Protein AF-A0A7S2YPZ7-F1 (afdb_monomer_lite)

Sequence (198 aa):
TPSTWKPHDTPFMESWIFAVDRHEFTNLKDMDGGLYDTKADSIGLSLKYQMCHGRIVMVPCSRVGRVRSLASDHQWIDPDVPTEIAKELDVQELDSRRTFNGQPVKDELTTLAVRNFLRTAAVWMTQSERDQVYAKMFGTAPGDFPLGWKYYKLDWEDDDMDFNREELAQEQQRCHDFSWFDKHILMTYLGQHHPWFT

pLDDT: mean 78.07, std 19.3, range [34.78, 96.81]

Secondary structure (DSSP, 8-state):
---TTS-EE-S---SSS----HHHHHHTTSS-TT--SSSSHHHHHHHHHHHTT---EE-TTS----PPP-S----SS-TTS-HHHHHHTT-----TT-EETTEE----HHHHHHHHHHHHHHHHS-HHHHHHHHHHHHT--TT---HHHHHHHHHHHSS-HHHHHHHHHHHHHTPPPHHHHIIIIIHHHHSS--TT--

Radius of gyration: 19.23 Å; chains: 1; bounding box: 49×46×43 Å

Foldseek 3Di:
DPPPQAKDFALWDDPVDDDDDPVVCVLLPHFLPPQDPPACSRVLVSLSQLQLVHTDIDHNVDDDDDDDDPDPPPPQDDPPPPPVNCVVVVPDRPDCPPDDVRHRDPDDPVRSNVLNVLLSCVLQADLQLSQLVQCVVVVHHRVDHDPVCVVSVVVCPPPDPSSVVNNVSCVVSVTHGVVCCQVPPCCVRVVDGDPSVD

Structure (mmCIF, N/CA/C/O backbone):
data_AF-A0A7S2YPZ7-F1
#
_entry.id   AF-A0A7S2YPZ7-F1
#
loop_
_atom_site.group_PDB
_atom_site.id
_atom_site.type_symbol
_atom_site.label_atom_id
_atom_site.label_alt_id
_atom_site.label_comp_id
_atom_site.label_asym_id
_atom_site.label_entity_id
_atom_site.label_seq_id
_atom_site.pdbx_PDB_ins_code
_atom_site.Cartn_x
_atom_site.Cartn_y
_atom_site.Cartn_z
_atom_site.occupancy
_atom_site.B_iso_or_equiv
_atom_site.auth_seq_id
_atom_site.auth_comp_id
_atom_site.auth_asym_id
_atom_site.auth_atom_id
_atom_site.pdbx_PDB_model_num
ATOM 1 N N . THR A 1 1 ? 5.969 -27.635 -20.104 1.00 44.47 1 THR A N 1
ATOM 2 C CA . THR A 1 1 ? 6.059 -26.733 -18.936 1.00 44.47 1 THR A CA 1
ATOM 3 C C . THR A 1 1 ? 6.059 -25.301 -19.437 1.00 44.47 1 THR A C 1
ATOM 5 O O . THR A 1 1 ? 6.726 -25.049 -20.438 1.00 44.47 1 THR A O 1
ATOM 8 N N . PRO A 1 2 ? 5.285 -24.368 -18.850 1.00 50.06 2 PRO A N 1
ATOM 9 C CA . PRO A 1 2 ? 5.374 -22.964 -19.237 1.00 50.06 2 PRO A CA 1
ATOM 10 C C . PRO A 1 2 ? 6.803 -22.484 -18.966 1.00 50.06 2 PRO A C 1
ATOM 12 O O . PRO A 1 2 ? 7.384 -22.812 -17.934 1.00 50.06 2 PRO A O 1
ATOM 15 N N . SER A 1 3 ? 7.400 -21.777 -19.921 1.00 60.28 3 SER A N 1
ATOM 16 C CA . SER A 1 3 ? 8.751 -21.232 -19.774 1.00 60.28 3 SER A CA 1
ATOM 17 C C . SER A 1 3 ? 8.796 -20.271 -18.582 1.00 60.28 3 SER A C 1
ATOM 19 O O . SER A 1 3 ? 8.098 -19.260 -18.590 1.00 60.28 3 SER A O 1
ATOM 21 N N . THR A 1 4 ? 9.660 -20.549 -17.603 1.00 73.50 4 THR A N 1
ATOM 22 C CA . THR A 1 4 ? 9.917 -19.709 -16.413 1.00 73.50 4 THR A CA 1
ATOM 23 C C . THR A 1 4 ? 10.523 -18.341 -16.746 1.00 73.50 4 THR A C 1
ATOM 25 O O . THR A 1 4 ? 10.822 -17.563 -15.848 1.00 73.50 4 THR A O 1
ATOM 28 N N . TRP A 1 5 ? 10.754 -18.058 -18.030 1.00 86.38 5 TRP A N 1
ATOM 29 C CA . TRP A 1 5 ? 11.399 -16.845 -18.529 1.00 86.38 5 TRP A CA 1
ATOM 30 C C . TRP A 1 5 ? 10.424 -15.858 -19.162 1.00 86.38 5 TRP A C 1
ATOM 32 O O . TRP A 1 5 ? 10.817 -14.753 -19.529 1.00 86.38 5 TRP A O 1
ATOM 42 N N . LYS A 1 6 ? 9.156 -16.247 -19.320 1.00 92.44 6 LYS A N 1
ATOM 43 C CA . LYS A 1 6 ? 8.130 -15.338 -19.823 1.00 92.44 6 LYS A CA 1
ATOM 44 C C . LYS A 1 6 ? 7.627 -14.436 -18.691 1.00 92.44 6 LYS A C 1
ATOM 46 O O . LYS A 1 6 ? 7.536 -14.902 -17.550 1.00 92.44 6 LYS A O 1
ATOM 51 N N . PRO A 1 7 ? 7.291 -13.170 -18.997 1.00 94.94 7 PRO A N 1
ATOM 52 C CA . PRO A 1 7 ? 6.571 -12.327 -18.059 1.00 94.94 7 PRO A CA 1
ATOM 53 C C . PRO A 1 7 ? 5.296 -13.024 -17.577 1.00 94.94 7 PRO A C 1
ATOM 55 O O . PRO A 1 7 ? 4.619 -13.678 -18.375 1.00 94.94 7 PRO A O 1
ATOM 58 N N . HIS A 1 8 ? 4.998 -12.906 -16.289 1.00 92.38 8 HIS A N 1
ATOM 59 C CA . HIS A 1 8 ? 3.801 -13.481 -15.681 1.00 92.38 8 HIS A CA 1
ATOM 60 C C . HIS A 1 8 ? 3.232 -12.544 -14.621 1.00 92.38 8 HIS A C 1
ATOM 62 O O . HIS A 1 8 ? 3.975 -11.797 -13.979 1.00 92.38 8 HIS A O 1
ATOM 68 N N . ASP A 1 9 ? 1.914 -12.582 -14.466 1.00 93.88 9 ASP A N 1
ATOM 69 C CA . ASP A 1 9 ? 1.209 -11.749 -13.503 1.00 93.88 9 ASP A CA 1
ATOM 70 C C . ASP A 1 9 ? 1.536 -12.186 -12.065 1.00 93.88 9 ASP A C 1
ATOM 72 O O . ASP A 1 9 ? 1.741 -13.368 -11.776 1.00 93.88 9 ASP A O 1
ATOM 76 N N . THR A 1 10 ? 1.612 -11.213 -11.164 1.00 93.69 10 THR A N 1
ATOM 77 C CA . THR A 1 10 ? 1.838 -11.400 -9.725 1.00 93.69 10 THR A CA 1
ATOM 78 C C . THR A 1 10 ? 0.901 -10.470 -8.958 1.00 93.69 10 THR A C 1
ATOM 80 O O . THR A 1 10 ? 0.641 -9.364 -9.425 1.00 93.69 10 THR A O 1
ATOM 83 N N . PRO A 1 11 ? 0.377 -10.860 -7.785 1.00 94.06 11 PRO A N 1
ATOM 84 C CA . PRO A 1 11 ? -0.495 -9.989 -6.999 1.00 94.06 11 PRO A CA 1
ATOM 85 C C . PRO A 1 11 ? 0.251 -8.800 -6.381 1.00 94.06 11 PRO A C 1
ATOM 87 O O . PRO A 1 11 ? -0.361 -7.763 -6.149 1.00 94.06 11 PRO A O 1
ATOM 90 N N . PHE A 1 12 ? 1.559 -8.938 -6.139 1.00 92.56 12 PHE A N 1
ATOM 91 C CA . PHE A 1 12 ? 2.361 -7.958 -5.405 1.00 92.56 12 PHE A CA 1
ATOM 92 C C . PHE A 1 12 ? 3.610 -7.529 -6.179 1.00 92.56 12 PHE A C 1
ATOM 94 O O . PHE A 1 12 ? 4.202 -8.331 -6.910 1.00 92.56 12 PHE A O 1
ATOM 101 N N . MET A 1 13 ? 4.018 -6.275 -5.970 1.00 92.38 13 MET A N 1
ATOM 102 C CA . MET A 1 13 ? 5.278 -5.696 -6.444 1.00 92.38 13 MET A CA 1
ATOM 103 C C . MET A 1 13 ? 6.220 -5.322 -5.295 1.00 92.38 13 MET A C 1
ATOM 105 O O . MET A 1 13 ? 5.811 -5.237 -4.140 1.00 92.38 13 MET A O 1
ATOM 109 N N . GLU A 1 14 ? 7.477 -5.060 -5.647 1.00 89.50 14 GLU A N 1
ATOM 110 C CA . GLU A 1 14 ? 8.448 -4.365 -4.800 1.00 89.50 14 GLU A CA 1
ATOM 111 C C . GLU A 1 14 ? 8.435 -2.871 -5.191 1.00 89.50 14 GLU A C 1
ATOM 113 O O . GLU A 1 14 ? 8.659 -2.539 -6.356 1.00 89.50 14 GLU A O 1
ATOM 118 N N . SER A 1 15 ? 8.165 -1.980 -4.237 1.00 87.31 15 SER A N 1
ATOM 119 C CA . SER A 1 15 ? 8.175 -0.518 -4.396 1.00 87.31 15 SER A CA 1
ATOM 120 C C . SER A 1 15 ? 9.548 0.110 -4.678 1.00 87.31 15 SER A C 1
ATOM 122 O O . SER A 1 15 ? 9.616 1.223 -5.186 1.00 87.31 15 SER A O 1
ATOM 124 N N . TRP A 1 16 ? 10.658 -0.561 -4.382 1.00 87.25 16 TRP A N 1
ATOM 125 C CA . TRP A 1 16 ? 12.014 -0.048 -4.591 1.00 87.25 16 TRP A CA 1
ATOM 126 C C . TRP A 1 16 ? 12.519 -0.261 -6.019 1.00 87.25 16 TRP A C 1
ATOM 128 O O . TRP A 1 16 ? 13.378 0.484 -6.488 1.00 87.25 16 TRP A O 1
ATOM 138 N N . ILE A 1 17 ? 12.052 -1.314 -6.697 1.00 91.75 17 ILE A N 1
ATOM 139 C CA . ILE A 1 17 ? 12.532 -1.703 -8.029 1.00 91.75 17 ILE A CA 1
ATOM 140 C C . ILE A 1 17 ? 11.335 -2.112 -8.882 1.00 91.75 17 ILE A C 1
ATOM 142 O O . ILE A 1 17 ? 10.945 -3.279 -8.930 1.00 91.75 17 ILE A O 1
ATOM 146 N N . PHE A 1 18 ? 10.789 -1.140 -9.603 1.00 95.06 18 PHE A N 1
ATOM 147 C CA . PHE A 1 18 ? 9.701 -1.339 -10.550 1.00 95.06 18 PHE A CA 1
ATOM 148 C C . PHE A 1 18 ? 9.840 -0.380 -11.736 1.00 95.06 18 PHE A C 1
ATOM 150 O O . PHE A 1 18 ? 10.640 0.555 -11.717 1.00 95.06 18 PHE A O 1
ATOM 157 N N . ALA A 1 19 ? 9.070 -0.635 -12.789 1.00 95.88 19 ALA A N 1
ATOM 158 C CA . ALA A 1 19 ? 8.955 0.251 -13.937 1.00 95.88 19 ALA A CA 1
ATOM 159 C C . ALA A 1 19 ? 7.475 0.476 -14.229 1.00 95.88 19 ALA A C 1
ATOM 161 O O . ALA A 1 19 ? 6.702 -0.479 -14.299 1.00 95.88 19 ALA A O 1
ATOM 162 N N . VAL A 1 20 ? 7.098 1.736 -14.410 1.00 95.50 20 VAL A N 1
ATOM 163 C CA . VAL A 1 20 ? 5.736 2.139 -14.743 1.00 95.50 20 VAL A CA 1
ATOM 164 C C . VAL A 1 20 ? 5.774 3.358 -15.653 1.00 95.50 20 VAL A C 1
ATOM 166 O O . VAL A 1 20 ? 6.741 4.124 -15.640 1.00 95.50 20 VAL A O 1
ATOM 169 N N . ASP A 1 21 ? 4.730 3.527 -16.456 1.00 96.31 21 ASP A N 1
ATOM 170 C CA . ASP A 1 21 ? 4.541 4.763 -17.198 1.00 96.31 21 ASP A CA 1
ATOM 171 C C . ASP A 1 21 ? 4.331 5.945 -16.233 1.00 96.31 21 ASP A C 1
ATOM 173 O O . ASP A 1 21 ? 3.623 5.840 -15.230 1.00 96.31 21 ASP A O 1
ATOM 177 N N . ARG A 1 22 ? 4.962 7.085 -16.534 1.00 96.12 22 ARG A N 1
ATOM 178 C CA . ARG A 1 22 ? 4.910 8.274 -15.674 1.00 96.12 22 ARG A CA 1
ATOM 179 C C . ARG A 1 22 ? 3.487 8.817 -15.538 1.00 96.12 22 ARG A C 1
ATOM 181 O O . ARG A 1 22 ? 3.115 9.255 -14.454 1.00 96.12 22 ARG A O 1
ATOM 188 N N . HIS A 1 23 ? 2.719 8.838 -16.625 1.00 94.38 23 HIS A N 1
ATOM 189 C CA . HIS A 1 23 ? 1.356 9.353 -16.598 1.00 94.38 23 HIS A CA 1
ATOM 190 C C . HIS A 1 23 ? 0.450 8.425 -15.800 1.00 94.38 23 HIS A C 1
ATOM 192 O O . HIS A 1 23 ? -0.311 8.919 -14.977 1.00 94.38 23 HIS A O 1
ATOM 198 N N . GLU A 1 24 ? 0.588 7.109 -15.963 1.00 92.62 24 GLU A N 1
ATOM 199 C CA . GLU A 1 24 ? -0.133 6.127 -15.141 1.00 92.62 24 GLU A CA 1
ATOM 200 C C . GLU A 1 24 ? 0.180 6.295 -13.647 1.00 92.62 24 GLU A C 1
ATOM 202 O O . GLU A 1 24 ? -0.734 6.378 -12.824 1.00 92.62 24 GLU A O 1
ATOM 207 N N . PHE A 1 25 ? 1.461 6.454 -13.295 1.00 94.69 25 PHE A N 1
ATOM 208 C CA . PHE A 1 25 ? 1.882 6.672 -11.909 1.00 94.69 25 PHE A CA 1
ATOM 209 C C . PHE A 1 25 ? 1.249 7.927 -11.296 1.00 94.69 25 PHE A C 1
ATOM 211 O O . PHE A 1 25 ? 0.666 7.872 -10.213 1.00 94.69 25 PHE A O 1
ATOM 218 N N . THR A 1 26 ? 1.284 9.048 -12.018 1.00 92.81 26 THR A N 1
ATOM 219 C CA . THR A 1 26 ? 0.709 10.311 -11.541 1.00 92.81 26 THR A CA 1
ATOM 220 C C . THR A 1 26 ? -0.824 10.321 -11.575 1.00 92.81 26 THR A C 1
ATOM 222 O O . THR A 1 26 ? -1.453 10.934 -10.708 1.00 92.81 26 THR A O 1
ATOM 225 N N . ASN A 1 27 ? -1.458 9.605 -12.509 1.00 91.00 27 ASN A N 1
ATOM 226 C CA . ASN A 1 27 ? -2.916 9.441 -12.562 1.00 91.00 27 ASN A CA 1
ATOM 227 C C . ASN A 1 27 ? -3.449 8.702 -11.332 1.00 91.00 27 ASN A C 1
ATOM 229 O O . ASN A 1 27 ? -4.506 9.067 -10.813 1.00 91.00 27 ASN A O 1
ATOM 233 N N . LEU A 1 28 ? -2.680 7.731 -10.832 1.00 92.12 28 LEU A N 1
ATOM 234 C CA . LEU A 1 28 ? -2.932 7.025 -9.577 1.00 92.12 28 LEU A CA 1
ATOM 235 C C . LEU A 1 28 ? -2.356 7.752 -8.349 1.00 92.12 28 LEU A C 1
ATOM 237 O O . LEU A 1 28 ? -2.259 7.170 -7.273 1.00 92.12 28 LEU A O 1
ATOM 241 N N . LYS A 1 29 ? -2.018 9.038 -8.488 1.00 93.38 29 LYS A N 1
ATOM 242 C CA . LYS A 1 29 ? -1.567 9.928 -7.408 1.00 93.38 29 LYS A CA 1
ATOM 243 C C . LYS A 1 29 ? -0.244 9.534 -6.743 1.00 93.38 29 LYS A C 1
ATOM 245 O O . LYS A 1 29 ? -0.051 9.837 -5.575 1.00 93.38 29 LYS A O 1
ATOM 250 N N . ASP A 1 30 ? 0.695 8.980 -7.506 1.00 92.69 30 ASP A N 1
ATOM 251 C CA . ASP A 1 30 ? 2.055 8.672 -7.049 1.00 92.69 30 ASP A CA 1
ATOM 252 C C . ASP A 1 30 ? 2.070 7.753 -5.797 1.00 92.69 30 ASP A C 1
ATOM 254 O O . ASP A 1 30 ? 1.222 6.867 -5.652 1.00 92.69 30 ASP A O 1
ATOM 258 N N . MET A 1 31 ? 3.054 7.924 -4.907 1.00 91.56 31 MET A N 1
ATOM 259 C CA . MET A 1 31 ? 3.097 7.269 -3.592 1.00 91.56 31 MET A CA 1
ATOM 260 C C . MET A 1 31 ? 2.151 7.972 -2.609 1.00 91.56 31 MET A C 1
ATOM 262 O O . MET A 1 31 ? 2.020 9.194 -2.667 1.00 91.56 31 MET A O 1
ATOM 266 N N . ASP A 1 32 ? 1.586 7.221 -1.660 1.00 91.88 32 ASP A N 1
ATOM 267 C CA . ASP A 1 32 ? 0.832 7.796 -0.537 1.00 91.88 32 ASP A CA 1
ATOM 268 C C . ASP A 1 32 ? 1.778 8.622 0.349 1.00 91.88 32 ASP A C 1
ATOM 270 O O . ASP A 1 32 ? 2.660 8.079 1.024 1.00 91.88 32 ASP A O 1
ATOM 274 N N . GLY A 1 33 ? 1.602 9.944 0.314 1.00 87.88 33 GLY A N 1
ATOM 275 C CA . GLY A 1 33 ? 2.417 10.905 1.059 1.00 87.88 33 GLY A CA 1
ATOM 276 C C . GLY A 1 33 ? 2.262 10.792 2.575 1.00 87.88 33 GLY A C 1
ATOM 277 O O . GLY A 1 33 ? 3.159 11.196 3.314 1.00 87.88 33 GLY A O 1
ATOM 278 N N . GLY A 1 34 ? 1.183 10.159 3.038 1.00 85.38 34 GLY A N 1
ATOM 279 C CA . GLY A 1 34 ? 0.938 9.945 4.452 1.00 85.38 34 GLY A CA 1
ATOM 280 C C . GLY A 1 34 ? 1.633 8.713 5.021 1.00 85.38 34 GLY A C 1
ATOM 281 O O . GLY A 1 34 ? 1.473 8.459 6.211 1.00 85.38 34 GLY A O 1
ATOM 282 N N . LEU A 1 35 ? 2.386 7.927 4.241 1.00 83.31 35 LEU A N 1
ATOM 283 C CA . LEU A 1 35 ? 3.199 6.826 4.772 1.00 83.31 35 LEU A CA 1
ATOM 284 C C . LEU A 1 35 ? 4.493 7.352 5.411 1.00 83.31 35 LEU A C 1
ATOM 286 O O . LEU A 1 35 ? 5.260 8.098 4.805 1.00 83.31 35 LEU A O 1
ATOM 290 N N . TYR A 1 36 ? 4.782 6.908 6.636 1.00 74.75 36 TYR A N 1
ATOM 291 C CA . TYR A 1 36 ? 6.040 7.227 7.310 1.00 74.75 36 TYR A CA 1
ATOM 292 C C . TYR A 1 36 ? 7.100 6.166 7.010 1.00 74.75 36 TYR A C 1
ATOM 294 O O . TYR A 1 36 ? 6.982 5.048 7.499 1.00 74.75 36 TYR A O 1
ATOM 302 N N . ASP A 1 37 ? 8.161 6.516 6.277 1.00 68.19 37 ASP A N 1
ATOM 303 C CA . ASP A 1 37 ? 9.165 5.548 5.786 1.00 68.19 37 ASP A CA 1
ATOM 304 C C . ASP A 1 37 ? 8.575 4.539 4.762 1.00 68.19 37 ASP A C 1
ATOM 306 O O . ASP A 1 37 ? 7.373 4.452 4.525 1.00 68.19 37 ASP A O 1
ATOM 310 N N . THR A 1 38 ? 9.447 3.774 4.114 1.00 64.44 38 THR A N 1
ATOM 311 C CA . THR A 1 38 ? 9.208 2.799 3.031 1.00 64.44 38 THR A CA 1
ATOM 312 C C . THR A 1 38 ? 8.618 1.468 3.520 1.00 64.44 38 THR A C 1
ATOM 314 O O . THR A 1 38 ? 8.967 0.386 3.047 1.00 64.44 38 THR A O 1
ATOM 317 N N . LYS A 1 39 ? 7.757 1.506 4.540 1.00 70.81 39 LYS A N 1
ATOM 318 C CA . LYS A 1 39 ? 7.144 0.300 5.118 1.00 70.81 39 LYS A CA 1
ATOM 319 C C . LYS A 1 39 ? 5.660 0.311 4.804 1.00 70.81 39 LYS A C 1
ATOM 321 O O . LYS A 1 39 ? 4.963 1.194 5.274 1.00 70.81 39 LYS A O 1
ATOM 326 N N . ALA A 1 40 ? 5.202 -0.681 4.042 1.00 83.88 40 ALA A N 1
ATOM 327 C CA . ALA A 1 40 ? 3.852 -0.826 3.468 1.00 83.88 40 ALA A CA 1
ATOM 328 C C . ALA A 1 40 ? 3.592 -0.096 2.137 1.00 83.88 40 ALA A C 1
ATOM 330 O O . ALA A 1 40 ? 2.563 -0.333 1.513 1.00 83.88 40 ALA A O 1
ATOM 331 N N . ASP A 1 41 ? 4.553 0.664 1.625 1.00 89.31 41 ASP A N 1
ATOM 332 C CA . ASP A 1 41 ? 4.524 1.254 0.283 1.00 89.31 41 ASP A CA 1
ATOM 333 C C . ASP A 1 41 ? 4.351 0.209 -0.838 1.00 89.31 41 ASP A C 1
ATOM 335 O O . ASP A 1 41 ? 3.538 0.388 -1.742 1.00 89.31 41 ASP A O 1
ATOM 339 N N . SER A 1 42 ? 5.042 -0.931 -0.740 1.00 92.31 42 SER A N 1
ATOM 340 C CA . SER A 1 42 ? 4.879 -2.068 -1.654 1.00 92.31 42 SER A CA 1
ATOM 341 C C . SER A 1 42 ? 3.448 -2.615 -1.639 1.00 92.31 42 SER A C 1
ATOM 343 O O . SER A 1 42 ? 2.914 -2.978 -2.687 1.00 92.31 42 SER A O 1
ATOM 345 N N . ILE A 1 43 ? 2.803 -2.658 -0.467 1.00 92.44 43 ILE A N 1
ATOM 346 C CA . ILE A 1 43 ? 1.420 -3.135 -0.323 1.00 92.44 43 ILE A CA 1
ATOM 347 C C . ILE A 1 43 ? 0.460 -2.097 -0.907 1.00 92.44 43 ILE A C 1
ATOM 349 O O . ILE A 1 43 ? -0.361 -2.455 -1.747 1.00 92.44 43 ILE A O 1
ATOM 353 N N . GLY A 1 44 ? 0.606 -0.825 -0.527 1.00 93.62 44 GLY A N 1
ATOM 354 C CA . GLY A 1 44 ? -0.223 0.271 -1.027 1.00 93.62 44 GLY A CA 1
ATOM 355 C C . GLY A 1 44 ? -0.171 0.390 -2.549 1.00 93.62 44 GLY A C 1
ATOM 356 O O . GLY A 1 44 ? -1.215 0.408 -3.194 1.00 93.62 44 GLY A O 1
ATOM 357 N N . LEU A 1 45 ? 1.026 0.359 -3.146 1.00 94.44 45 LEU A N 1
ATOM 358 C CA . LEU A 1 45 ? 1.178 0.329 -4.604 1.00 94.44 45 LEU A CA 1
ATOM 359 C C . LEU A 1 45 ? 0.547 -0.921 -5.222 1.00 94.44 45 LEU A C 1
ATOM 361 O O . LEU A 1 45 ? -0.108 -0.828 -6.258 1.00 94.44 45 LEU A O 1
ATOM 365 N N . SER A 1 46 ? 0.723 -2.091 -4.605 1.00 95.62 46 SER A N 1
ATOM 366 C CA . SER A 1 46 ? 0.150 -3.324 -5.147 1.00 95.62 46 SER A CA 1
ATOM 367 C C . SER A 1 46 ? -1.377 -3.264 -5.201 1.00 95.62 46 SER A C 1
ATOM 369 O O . SER A 1 46 ? -1.959 -3.584 -6.236 1.00 95.62 46 SER A O 1
ATOM 371 N N . LEU A 1 47 ? -2.018 -2.799 -4.124 1.00 95.69 47 LEU A N 1
ATOM 372 C CA . LEU A 1 47 ? -3.468 -2.600 -4.069 1.00 95.69 47 LEU A CA 1
ATOM 373 C C . LEU A 1 47 ? -3.912 -1.557 -5.090 1.00 95.69 47 LEU A C 1
ATOM 375 O O . LEU A 1 47 ? -4.771 -1.852 -5.916 1.00 95.69 47 LEU A O 1
ATOM 379 N N . LYS A 1 48 ? -3.240 -0.403 -5.121 1.00 95.25 48 LYS A N 1
ATOM 380 C CA . LYS A 1 48 ? -3.490 0.685 -6.070 1.00 95.25 48 LYS A CA 1
ATOM 381 C C . LYS A 1 48 ? -3.529 0.198 -7.515 1.00 95.25 48 LYS A C 1
ATOM 383 O O . LYS A 1 48 ? -4.530 0.385 -8.197 1.00 95.25 48 LYS A O 1
ATOM 388 N N . TYR A 1 49 ? -2.490 -0.488 -7.988 1.00 96.00 49 TYR A N 1
ATOM 389 C CA . TYR A 1 49 ? -2.471 -0.960 -9.375 1.00 96.00 49 TYR A CA 1
ATOM 390 C C . TYR A 1 49 ? -3.476 -2.076 -9.641 1.00 96.00 49 TYR A C 1
ATOM 392 O O . TYR A 1 49 ? -4.084 -2.089 -10.703 1.00 96.00 49 TYR A O 1
ATOM 400 N N . GLN A 1 50 ? -3.666 -3.012 -8.717 1.00 96.38 50 GLN A N 1
ATOM 401 C CA . GLN A 1 50 ? -4.540 -4.160 -8.964 1.00 96.38 50 GLN A CA 1
ATOM 402 C C . GLN A 1 50 ? -6.023 -3.785 -8.898 1.00 96.38 50 GLN A C 1
ATOM 404 O O . GLN A 1 50 ? -6.822 -4.267 -9.697 1.00 96.38 50 GLN A O 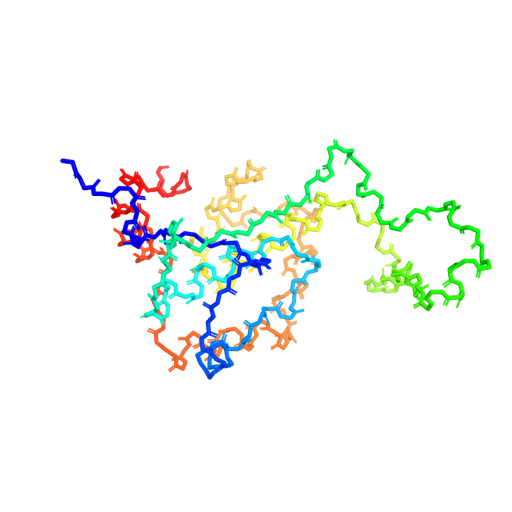1
ATOM 409 N N . MET A 1 51 ? -6.397 -2.910 -7.966 1.00 96.81 51 MET A N 1
ATOM 410 C CA . MET A 1 51 ? -7.779 -2.481 -7.758 1.00 96.81 51 MET A CA 1
ATOM 411 C C . MET A 1 51 ? -8.200 -1.404 -8.760 1.00 96.81 51 MET A C 1
ATOM 413 O O . MET A 1 51 ? -9.375 -1.323 -9.102 1.00 96.81 51 MET A O 1
ATOM 417 N N . CYS A 1 52 ? -7.261 -0.617 -9.285 1.00 96.75 52 CYS A N 1
ATOM 418 C CA . CYS A 1 52 ? -7.531 0.450 -10.248 1.00 96.75 52 CYS A CA 1
ATOM 419 C C . CYS A 1 52 ? -7.213 0.050 -11.701 1.00 96.75 52 CYS A C 1
ATOM 421 O O . CYS A 1 52 ? -6.652 0.842 -12.455 1.00 96.75 52 CYS A O 1
ATOM 423 N N . HIS A 1 53 ? -7.584 -1.172 -12.106 1.00 93.75 53 HIS A N 1
ATOM 424 C CA . HIS A 1 53 ? -7.521 -1.683 -13.496 1.00 93.75 53 HIS A CA 1
ATOM 425 C C . HIS A 1 53 ? -6.121 -1.901 -14.091 1.00 93.75 53 HIS A C 1
ATOM 427 O O . HIS A 1 53 ? -5.988 -2.224 -15.275 1.00 93.75 53 HIS A O 1
ATOM 433 N N . GLY A 1 54 ? -5.070 -1.751 -13.291 1.00 93.12 54 GLY A N 1
ATOM 434 C CA . GLY A 1 54 ? -3.701 -2.053 -13.681 1.00 93.12 54 GLY A CA 1
ATOM 435 C C . GLY A 1 54 ? -3.378 -3.547 -13.622 1.00 93.12 54 GLY A C 1
ATOM 436 O O . GLY A 1 54 ? -4.216 -4.411 -13.367 1.00 93.12 54 GLY A O 1
ATOM 437 N N . ARG A 1 55 ? -2.109 -3.861 -13.888 1.00 94.06 55 ARG A N 1
ATOM 438 C CA . ARG A 1 55 ? -1.547 -5.204 -13.720 1.00 94.06 55 ARG A CA 1
ATOM 439 C C . ARG A 1 55 ? -0.131 -5.110 -13.195 1.00 94.06 55 ARG A C 1
ATOM 441 O O . ARG A 1 55 ? 0.599 -4.180 -13.531 1.00 94.06 55 ARG A O 1
ATOM 448 N N . ILE A 1 56 ? 0.273 -6.120 -12.442 1.00 96.38 56 ILE A N 1
ATOM 449 C CA . ILE A 1 56 ? 1.639 -6.242 -11.952 1.00 96.38 56 ILE A CA 1
ATOM 450 C C . ILE A 1 56 ? 2.244 -7.492 -12.564 1.00 96.38 56 ILE A C 1
ATOM 452 O O . ILE A 1 56 ? 1.699 -8.587 -12.440 1.00 96.38 56 ILE A O 1
ATOM 456 N N . VAL A 1 57 ? 3.378 -7.314 -13.237 1.00 95.31 57 VAL A N 1
ATOM 457 C CA . VAL A 1 57 ? 4.027 -8.367 -14.014 1.00 95.31 57 VAL A CA 1
ATOM 458 C C . VAL A 1 57 ? 5.455 -8.548 -13.525 1.00 95.31 57 VAL A C 1
ATOM 460 O O . VAL A 1 57 ? 6.257 -7.615 -13.557 1.00 95.31 57 VAL A O 1
ATOM 463 N N . MET A 1 58 ? 5.802 -9.770 -13.126 1.00 94.44 58 MET A N 1
ATOM 464 C CA . MET A 1 58 ? 7.194 -10.151 -12.917 1.00 94.44 58 MET A CA 1
ATOM 465 C C . MET A 1 58 ? 7.834 -10.436 -14.280 1.00 94.44 58 MET A C 1
ATOM 467 O O . MET A 1 58 ? 7.299 -11.218 -15.067 1.00 94.44 58 MET A O 1
ATOM 471 N N . VAL A 1 59 ? 8.997 -9.836 -14.558 1.00 95.44 59 VAL A N 1
ATOM 472 C CA . VAL A 1 59 ? 9.734 -10.002 -15.823 1.00 95.44 59 VAL A CA 1
ATOM 473 C C . VAL A 1 59 ? 11.074 -10.710 -15.564 1.00 95.44 59 VAL A C 1
ATOM 475 O O . VAL A 1 59 ? 12.069 -10.039 -15.302 1.00 95.44 59 VAL A O 1
ATOM 478 N N . PRO A 1 60 ? 11.162 -12.053 -15.678 1.00 94.50 60 PRO A N 1
ATOM 479 C CA . PRO A 1 60 ? 12.364 -12.816 -15.296 1.00 94.50 60 PRO A CA 1
ATOM 480 C C . PRO A 1 60 ? 13.648 -12.472 -16.073 1.00 94.50 60 PRO A C 1
ATOM 482 O O . PRO A 1 60 ? 14.758 -12.766 -15.614 1.00 94.50 60 PRO A O 1
ATOM 485 N N . CYS A 1 61 ? 13.500 -11.882 -17.264 1.00 94.81 61 CYS A N 1
ATOM 486 C CA . CYS A 1 61 ? 14.606 -11.423 -18.107 1.00 94.81 61 CYS A CA 1
ATOM 487 C C . CYS A 1 61 ? 15.187 -10.067 -17.669 1.00 94.81 61 CYS A C 1
ATOM 489 O O . CYS A 1 61 ? 16.302 -9.747 -18.068 1.00 94.81 61 CYS A O 1
ATOM 491 N N . SER A 1 62 ? 14.466 -9.287 -16.856 1.00 94.00 62 SER A N 1
ATOM 492 C CA . SER A 1 62 ? 14.965 -8.050 -16.251 1.00 94.00 62 SER A CA 1
ATOM 493 C C . SER A 1 62 ? 15.452 -8.361 -14.840 1.00 94.00 62 SER A C 1
ATOM 495 O O . SER A 1 62 ? 14.671 -8.772 -13.984 1.00 94.00 62 SER A O 1
ATOM 497 N N . ARG A 1 63 ? 16.760 -8.248 -14.601 1.00 93.62 63 ARG A N 1
ATOM 498 C CA . ARG A 1 63 ? 17.395 -8.702 -13.357 1.00 93.62 63 ARG A CA 1
ATOM 499 C C . ARG A 1 63 ? 18.191 -7.576 -12.729 1.00 93.62 63 ARG A C 1
ATOM 501 O O . ARG A 1 63 ? 19.120 -7.062 -13.343 1.00 93.62 63 ARG A O 1
ATOM 508 N N . VAL A 1 64 ? 17.854 -7.250 -11.486 1.00 93.50 64 VAL A N 1
ATOM 509 C CA . VAL A 1 64 ? 18.534 -6.232 -10.682 1.00 93.50 64 VAL A CA 1
ATOM 510 C C . VAL A 1 64 ? 18.908 -6.854 -9.341 1.00 93.50 64 VAL A C 1
ATOM 512 O O . VAL A 1 64 ? 18.072 -7.471 -8.683 1.00 93.50 64 VAL A O 1
ATOM 515 N N . GLY A 1 65 ? 20.176 -6.731 -8.947 1.00 91.25 65 GLY A N 1
ATOM 516 C CA . GLY A 1 65 ? 20.648 -7.168 -7.634 1.00 91.25 65 GLY A CA 1
ATOM 517 C C . GLY A 1 65 ? 20.504 -6.048 -6.608 1.00 91.25 65 GLY A C 1
ATOM 518 O O . GLY A 1 65 ? 21.042 -4.964 -6.816 1.00 91.25 65 GLY A O 1
ATOM 519 N N . ARG A 1 66 ? 19.818 -6.313 -5.490 1.00 83.88 66 ARG A N 1
ATOM 520 C CA . ARG A 1 66 ? 19.755 -5.414 -4.327 1.00 83.88 66 ARG A CA 1
ATOM 521 C C . ARG A 1 66 ? 20.590 -5.996 -3.192 1.00 83.88 66 ARG A C 1
ATOM 523 O O . ARG A 1 66 ? 20.370 -7.135 -2.783 1.00 83.88 66 ARG A O 1
ATOM 530 N N . VAL A 1 67 ? 21.523 -5.210 -2.661 1.00 83.69 67 VAL A N 1
ATOM 531 C CA . VAL A 1 67 ? 22.274 -5.583 -1.456 1.00 83.69 67 VAL A CA 1
ATOM 532 C C . VAL A 1 67 ? 21.344 -5.456 -0.250 1.00 83.69 67 VAL A C 1
ATOM 534 O O . VAL A 1 67 ? 20.749 -4.401 -0.034 1.00 83.69 67 VAL A O 1
ATOM 537 N N . ARG A 1 68 ? 21.191 -6.536 0.524 1.00 66.62 68 ARG A N 1
ATOM 538 C CA . ARG A 1 68 ? 20.439 -6.530 1.786 1.00 66.62 68 ARG A CA 1
ATOM 539 C C . ARG A 1 68 ? 21.433 -6.524 2.940 1.00 66.62 68 ARG A C 1
ATOM 541 O O . ARG A 1 68 ? 22.285 -7.407 3.003 1.00 66.62 68 ARG A O 1
ATOM 548 N N . SER A 1 69 ? 21.316 -5.554 3.843 1.00 65.44 69 SER A N 1
ATOM 549 C CA . SER A 1 69 ? 22.035 -5.614 5.117 1.00 65.44 69 SER A CA 1
ATOM 550 C C . SER A 1 69 ? 21.411 -6.708 5.988 1.00 65.44 69 SER A C 1
ATOM 552 O O . SER A 1 69 ? 20.188 -6.783 6.103 1.00 65.44 69 SER A O 1
ATOM 554 N N . LEU A 1 70 ? 22.247 -7.585 6.547 1.00 51.66 70 LEU A N 1
ATOM 555 C CA . LEU A 1 70 ? 21.840 -8.640 7.485 1.00 51.66 70 LEU A CA 1
ATOM 556 C C . LEU A 1 70 ? 21.847 -8.158 8.940 1.00 51.66 70 LEU A C 1
ATOM 558 O O . LEU A 1 70 ? 21.349 -8.860 9.816 1.00 51.66 70 LEU A O 1
ATOM 562 N N . ALA A 1 71 ? 22.418 -6.983 9.201 1.00 48.47 71 ALA A N 1
ATOM 563 C CA . ALA A 1 71 ? 22.399 -6.395 10.523 1.00 48.47 71 ALA A CA 1
ATOM 564 C C . ALA A 1 71 ? 20.994 -5.861 10.819 1.00 48.47 71 ALA A C 1
ATOM 566 O O . ALA A 1 71 ? 20.388 -5.165 10.002 1.00 48.47 71 ALA A O 1
ATOM 567 N N . SER A 1 72 ? 20.513 -6.121 12.031 1.00 42.75 72 SER A N 1
ATOM 568 C CA . SER A 1 72 ? 19.399 -5.418 12.675 1.00 42.75 72 SER A CA 1
ATOM 569 C C . SER A 1 72 ? 19.662 -3.915 12.881 1.00 42.75 72 SER A C 1
ATOM 571 O O . SER A 1 72 ? 18.944 -3.270 13.636 1.00 42.75 72 SER A O 1
ATOM 573 N N . ASP A 1 73 ? 20.648 -3.335 12.198 1.00 39.91 73 ASP A N 1
ATOM 574 C CA . ASP A 1 73 ? 21.022 -1.928 12.269 1.00 39.91 73 ASP A CA 1
ATOM 575 C C . ASP A 1 73 ? 20.193 -1.107 11.282 1.00 39.91 73 ASP A C 1
ATOM 577 O O . ASP A 1 73 ? 20.698 -0.385 10.431 1.00 39.91 73 ASP A O 1
ATOM 581 N N . HIS A 1 74 ? 18.872 -1.202 11.423 1.00 42.75 74 HIS A N 1
ATOM 582 C CA . HIS A 1 74 ? 18.043 -0.017 11.218 1.00 42.75 74 HIS A CA 1
ATOM 583 C C . HIS A 1 74 ? 17.942 0.723 12.559 1.00 42.75 74 HIS A C 1
ATOM 585 O O . HIS A 1 74 ? 16.855 1.071 13.016 1.00 42.75 74 HIS A O 1
ATOM 591 N N . GLN A 1 75 ? 19.087 0.989 13.192 1.00 39.50 75 GLN A N 1
ATOM 592 C CA . GLN A 1 75 ? 19.257 2.333 13.709 1.00 39.50 75 GLN A CA 1
ATOM 593 C C . GLN A 1 75 ? 19.424 3.213 12.475 1.00 39.50 75 GLN A C 1
ATOM 595 O O . GLN A 1 75 ? 20.446 3.203 11.799 1.00 39.50 75 GLN A O 1
ATOM 600 N N . TRP A 1 76 ? 18.330 3.879 12.114 1.00 41.66 76 TRP A N 1
ATOM 601 C CA . TRP A 1 76 ? 18.357 5.305 11.820 1.00 41.66 76 TRP A CA 1
ATOM 602 C C . TRP A 1 76 ? 19.745 5.911 12.032 1.00 41.66 76 TRP A C 1
ATOM 604 O O . TRP A 1 76 ? 20.158 5.967 13.179 1.00 41.66 76 TRP A O 1
ATOM 614 N N . ILE A 1 77 ? 20.412 6.295 10.936 1.00 35.66 77 ILE A N 1
ATOM 615 C CA . ILE A 1 77 ? 21.699 7.010 10.863 1.00 35.66 77 ILE A CA 1
ATOM 616 C C . ILE A 1 77 ? 22.697 6.614 11.962 1.00 35.66 77 ILE A C 1
ATOM 618 O O . ILE A 1 77 ? 22.576 7.041 13.103 1.00 35.66 77 ILE A O 1
ATOM 622 N N . ASP A 1 78 ? 23.727 5.868 11.565 1.00 34.78 78 ASP A N 1
ATOM 623 C CA . ASP A 1 78 ? 24.931 5.578 12.350 1.00 34.78 78 ASP A CA 1
ATOM 624 C C . ASP A 1 78 ? 25.326 6.759 13.276 1.00 34.78 78 ASP A C 1
ATOM 626 O O . ASP A 1 78 ? 25.777 7.798 12.778 1.00 34.78 78 ASP A O 1
ATOM 630 N N . PRO A 1 79 ? 25.120 6.644 14.607 1.00 42.94 79 PRO A N 1
ATOM 631 C CA . PRO A 1 79 ? 25.446 7.708 15.553 1.00 42.94 79 PRO A CA 1
ATOM 632 C C . PRO A 1 79 ? 26.959 7.948 15.702 1.00 42.94 79 PRO A C 1
ATOM 634 O O . PRO A 1 79 ? 27.338 8.879 16.411 1.00 42.94 79 PRO A O 1
ATOM 637 N N . ASP A 1 80 ? 27.814 7.172 15.024 1.00 44.38 80 ASP A N 1
ATOM 638 C CA . ASP A 1 80 ? 29.272 7.291 15.087 1.00 44.38 80 ASP A CA 1
ATOM 639 C C . ASP A 1 80 ? 29.914 7.847 13.801 1.00 44.38 80 ASP A C 1
ATOM 641 O O . ASP A 1 80 ? 31.142 7.830 13.681 1.00 44.38 80 ASP A O 1
ATOM 645 N N . VAL A 1 81 ? 29.150 8.407 12.848 1.00 47.16 81 VAL A N 1
ATOM 646 C CA . VAL A 1 81 ? 29.761 9.197 11.761 1.00 47.16 81 VAL A CA 1
ATOM 647 C C . VAL A 1 81 ? 30.392 10.453 12.375 1.00 47.16 81 VAL A C 1
ATOM 649 O O . VAL A 1 81 ? 29.661 11.303 12.894 1.00 47.16 81 VAL A O 1
ATOM 652 N N . PRO A 1 82 ? 31.730 10.628 12.308 1.00 57.97 82 PRO A N 1
ATOM 653 C CA . PRO A 1 82 ? 32.372 11.834 12.809 1.00 57.97 82 PRO A CA 1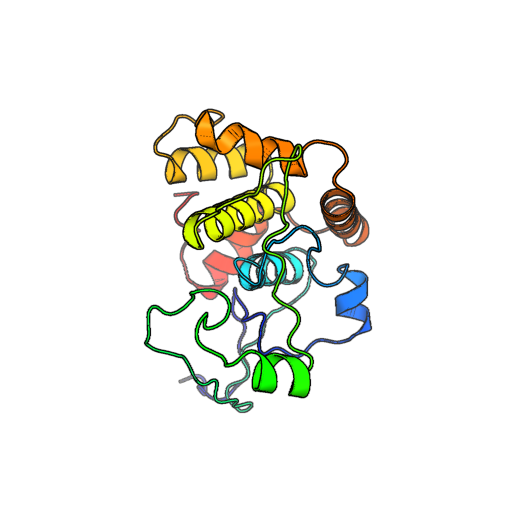
ATOM 654 C C . PRO A 1 82 ? 31.735 13.065 12.166 1.00 57.97 82 PRO A C 1
ATOM 656 O O . PRO A 1 82 ? 31.510 13.095 10.952 1.00 57.97 82 PRO A O 1
ATOM 659 N N . THR A 1 83 ? 31.436 14.074 12.984 1.00 51.59 83 THR A N 1
ATOM 660 C CA . THR A 1 83 ? 30.696 15.294 12.604 1.00 51.59 83 THR A CA 1
ATOM 661 C C . THR A 1 83 ? 31.236 15.944 11.323 1.00 51.59 83 THR A C 1
ATOM 663 O O . THR A 1 83 ? 30.499 16.566 10.556 1.00 51.59 83 THR A O 1
ATOM 666 N N . GLU A 1 84 ? 32.535 15.799 11.083 1.00 58.06 84 GLU A N 1
ATOM 667 C CA . GLU A 1 84 ? 33.253 16.298 9.919 1.00 58.06 84 GLU A CA 1
ATOM 668 C C . GLU A 1 84 ? 32.799 15.609 8.622 1.00 58.06 84 GLU A C 1
ATOM 670 O O . GLU A 1 84 ? 32.532 16.292 7.635 1.00 58.06 84 GLU A O 1
ATOM 675 N N . ILE A 1 85 ? 32.628 14.283 8.645 1.00 48.53 85 ILE A N 1
ATOM 676 C CA . ILE A 1 85 ? 32.194 13.473 7.496 1.00 48.53 85 ILE A CA 1
ATOM 677 C C . ILE A 1 85 ? 30.704 13.700 7.208 1.00 48.53 85 ILE A C 1
ATOM 679 O O . ILE A 1 85 ? 30.310 13.827 6.050 1.00 48.53 85 ILE A O 1
ATOM 683 N N . ALA A 1 86 ? 29.872 13.824 8.249 1.00 52.19 86 ALA A N 1
ATOM 684 C CA . ALA A 1 86 ? 28.444 14.117 8.093 1.00 52.19 86 ALA A CA 1
ATOM 685 C C . ALA A 1 86 ? 28.199 15.476 7.405 1.00 52.19 86 ALA A C 1
ATOM 687 O O . ALA A 1 86 ? 27.319 15.595 6.551 1.00 52.19 86 ALA A O 1
ATOM 688 N N . LYS A 1 87 ? 29.021 16.488 7.727 1.00 52.91 87 LYS A N 1
ATOM 689 C CA . LYS A 1 87 ? 28.989 17.808 7.075 1.00 52.91 87 LYS A CA 1
ATOM 690 C C . LYS A 1 87 ? 29.492 17.786 5.637 1.00 52.91 87 LYS A C 1
ATOM 692 O O . LYS A 1 87 ? 28.957 18.514 4.808 1.00 52.91 87 LYS A O 1
ATOM 697 N N . GLU A 1 88 ? 30.524 17.001 5.350 1.00 51.22 88 GLU A N 1
ATOM 698 C CA . GLU A 1 88 ? 31.097 16.904 4.003 1.00 51.22 88 GLU A CA 1
ATOM 699 C C . GLU A 1 88 ? 30.145 16.205 3.021 1.00 51.22 88 GLU A C 1
ATOM 701 O O . GLU A 1 88 ? 30.101 16.553 1.843 1.00 51.22 88 GLU A O 1
ATOM 706 N N . LEU A 1 89 ? 29.338 15.264 3.519 1.00 45.12 89 LEU A N 1
ATOM 707 C CA . LEU A 1 89 ? 28.369 14.500 2.733 1.00 45.12 89 LEU A CA 1
ATOM 708 C C . LEU A 1 89 ? 26.962 15.131 2.665 1.00 45.12 89 LEU A C 1
ATOM 710 O O . LEU A 1 89 ? 26.071 14.517 2.083 1.00 45.12 89 LEU A O 1
ATOM 714 N N . ASP A 1 90 ? 26.751 16.318 3.252 1.00 42.62 90 ASP A N 1
ATOM 715 C CA . ASP A 1 90 ? 25.435 16.980 3.395 1.00 42.62 90 ASP A CA 1
ATOM 716 C C . ASP A 1 90 ? 24.344 16.038 3.951 1.00 42.62 90 ASP A C 1
ATOM 718 O O . ASP A 1 90 ? 23.168 16.090 3.580 1.00 42.62 90 ASP A O 1
ATOM 722 N N . VAL A 1 91 ? 24.743 15.130 4.849 1.00 42.06 91 VAL A N 1
ATOM 723 C CA . VAL A 1 91 ? 23.817 14.208 5.509 1.00 42.06 91 VAL A CA 1
ATOM 724 C C . VAL A 1 91 ? 23.084 15.007 6.574 1.00 42.06 91 VAL A C 1
ATOM 726 O O . VAL A 1 91 ? 23.589 15.232 7.673 1.00 42.06 91 VAL A O 1
ATOM 729 N N . GLN A 1 92 ? 21.880 15.467 6.244 1.00 38.91 92 GLN A N 1
ATOM 730 C CA . GLN A 1 92 ? 20.971 15.996 7.250 1.00 38.91 92 GLN A CA 1
ATOM 731 C C . GLN A 1 92 ? 20.636 14.857 8.220 1.00 38.91 92 GLN A C 1
ATOM 733 O O . GLN A 1 92 ? 20.198 13.790 7.782 1.00 38.91 92 GLN A O 1
ATOM 738 N N . GLU A 1 93 ? 20.837 15.068 9.528 1.00 38.91 93 GLU A N 1
ATOM 739 C CA . GLU A 1 93 ? 20.167 14.260 10.551 1.00 38.91 93 GLU A CA 1
ATOM 740 C C . GLU A 1 93 ? 18.700 14.149 10.128 1.00 38.91 93 GLU A C 1
ATOM 742 O O . GLU A 1 93 ? 18.002 15.165 10.049 1.00 38.91 93 GLU A O 1
ATOM 747 N N . LEU A 1 94 ? 18.245 12.937 9.798 1.00 41.25 94 LEU A N 1
ATOM 748 C CA . LEU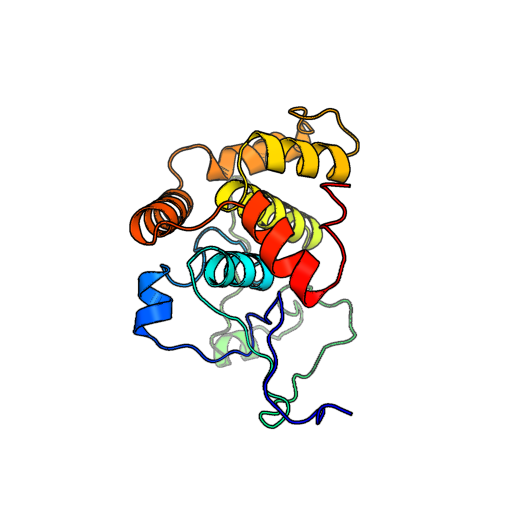 A 1 94 ? 16.838 12.644 9.554 1.00 41.25 94 LEU A CA 1
ATOM 749 C C . LEU A 1 94 ? 16.101 12.812 10.877 1.00 41.25 94 LEU A C 1
ATOM 751 O O . LEU A 1 94 ? 15.868 11.871 11.623 1.00 41.25 94 LEU A O 1
ATOM 755 N N . ASP A 1 95 ? 15.794 14.068 11.147 1.00 39.44 95 ASP A N 1
ATOM 756 C CA . ASP A 1 95 ? 14.721 14.573 11.966 1.00 39.44 95 ASP A CA 1
ATOM 757 C C . ASP A 1 95 ? 14.454 13.789 13.257 1.00 39.44 95 ASP A C 1
ATOM 759 O O . ASP A 1 95 ? 13.418 13.149 13.435 1.00 39.44 95 ASP A O 1
ATOM 763 N N . SER A 1 96 ? 15.338 13.972 14.237 1.00 40.28 96 SER A N 1
ATOM 764 C CA . SER A 1 96 ? 15.010 13.799 15.657 1.00 40.28 96 SER A CA 1
ATOM 765 C C . SER A 1 96 ? 13.916 14.777 16.147 1.00 40.28 96 SER A C 1
ATOM 767 O O . SER A 1 96 ? 13.608 14.804 17.339 1.00 40.28 96 SER A O 1
ATOM 769 N N . ARG A 1 97 ? 13.297 15.577 15.257 1.00 38.97 97 ARG A N 1
ATOM 770 C CA . ARG A 1 97 ? 12.244 16.561 15.562 1.00 38.97 97 ARG A CA 1
ATOM 771 C C . ARG A 1 97 ? 10.856 16.157 15.068 1.00 38.97 97 ARG A C 1
ATOM 773 O O . ARG A 1 97 ? 9.987 17.025 14.960 1.00 38.97 97 ARG A O 1
ATOM 780 N N . ARG A 1 98 ? 10.579 14.871 14.834 1.00 50.47 98 ARG A N 1
ATOM 781 C CA . ARG A 1 98 ? 9.186 14.465 14.602 1.00 50.47 98 ARG A CA 1
ATOM 782 C C . ARG A 1 98 ? 8.417 14.565 15.900 1.00 50.47 98 ARG A C 1
ATOM 784 O O . ARG A 1 98 ? 8.471 13.682 16.748 1.00 50.47 98 ARG A O 1
ATOM 791 N N . THR A 1 99 ? 7.742 15.693 16.063 1.00 40.09 99 THR A N 1
ATOM 792 C CA . THR A 1 99 ? 6.800 15.911 17.144 1.00 40.09 99 THR A CA 1
ATOM 793 C C . THR A 1 99 ? 5.391 15.729 16.611 1.00 40.09 99 THR A C 1
ATOM 795 O O . THR A 1 99 ? 5.050 16.300 15.581 1.00 40.09 99 THR A O 1
ATOM 798 N N . PHE A 1 100 ? 4.564 14.955 17.303 1.00 39.06 100 PHE A N 1
ATOM 799 C CA . PHE A 1 100 ? 3.121 14.969 17.084 1.00 39.06 100 PHE A CA 1
ATOM 800 C C . PHE A 1 100 ? 2.487 15.497 18.369 1.00 39.06 100 PHE A C 1
ATOM 802 O O . PHE A 1 100 ? 2.856 15.081 19.468 1.00 39.06 100 PHE A O 1
ATOM 809 N N . ASN A 1 101 ? 1.637 16.521 18.253 1.00 37.19 101 ASN A N 1
ATOM 810 C CA . ASN A 1 101 ? 1.198 17.361 19.378 1.00 37.19 101 ASN A CA 1
ATOM 811 C C . ASN A 1 101 ? 2.354 17.960 20.213 1.00 37.19 101 ASN A C 1
ATOM 813 O O . ASN A 1 101 ? 2.237 18.131 21.426 1.00 37.19 101 ASN A O 1
ATOM 817 N N . GLY A 1 102 ? 3.494 18.270 19.582 1.00 40.28 102 GLY A N 1
ATOM 818 C CA . GLY A 1 102 ? 4.653 18.864 20.263 1.00 40.28 102 GLY A CA 1
ATOM 819 C C . GLY A 1 102 ? 5.474 17.889 21.120 1.00 40.28 102 GLY A C 1
ATOM 820 O O . GLY A 1 102 ? 6.407 18.321 21.793 1.00 40.28 102 GLY A O 1
ATOM 821 N N . GLN A 1 103 ? 5.164 16.587 21.091 1.00 37.28 103 GLN A N 1
ATOM 822 C CA . GLN A 1 103 ? 5.925 15.535 21.774 1.00 37.28 103 GLN A CA 1
ATOM 823 C C . GLN A 1 103 ? 6.812 14.784 20.775 1.00 37.28 103 GLN A C 1
ATOM 825 O O . GLN A 1 103 ? 6.274 14.294 19.782 1.00 37.28 103 GLN A O 1
ATOM 830 N N . PRO A 1 104 ? 8.133 14.662 21.009 1.00 45.03 104 PRO A N 1
ATOM 831 C CA . PRO A 1 104 ? 9.017 13.893 20.142 1.00 45.03 104 PRO A CA 1
ATOM 832 C C . PRO A 1 104 ? 8.586 12.425 20.118 1.00 45.03 104 PRO A C 1
ATOM 834 O O . PRO A 1 104 ? 8.503 11.757 21.150 1.00 45.03 104 PRO A O 1
ATOM 837 N N . VAL A 1 105 ? 8.310 11.929 18.921 1.00 46.00 105 VAL A N 1
ATOM 838 C CA . VAL A 1 105 ? 7.895 10.558 18.668 1.00 46.00 105 VAL A CA 1
ATOM 839 C C . VAL A 1 105 ? 9.152 9.691 18.655 1.00 46.00 105 VAL A C 1
ATOM 841 O O . VAL A 1 105 ? 9.870 9.613 17.662 1.00 46.00 105 VAL A O 1
ATOM 844 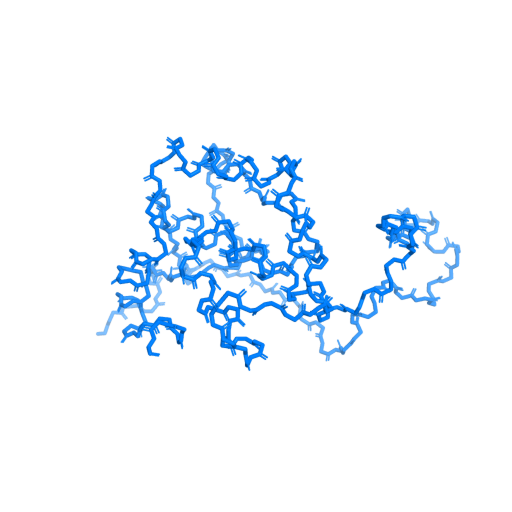N N . LYS A 1 106 ? 9.443 9.039 19.784 1.00 47.56 106 LYS A N 1
ATOM 845 C CA . LYS A 1 106 ? 10.453 7.975 19.867 1.00 47.56 106 LYS A CA 1
ATOM 846 C C . LYS A 1 106 ? 9.828 6.661 19.382 1.00 47.56 106 LYS A C 1
ATOM 848 O O . LYS A 1 106 ? 9.695 5.726 20.166 1.00 47.56 106 LYS A O 1
ATOM 853 N N . ASP A 1 107 ? 9.375 6.615 18.130 1.00 52.88 107 ASP A N 1
ATOM 854 C CA . ASP A 1 107 ? 8.697 5.424 17.612 1.00 52.88 107 ASP A CA 1
ATOM 855 C C . ASP A 1 107 ? 9.698 4.371 17.149 1.00 52.88 107 ASP A C 1
ATOM 857 O O . ASP A 1 107 ? 10.590 4.613 16.334 1.00 52.88 107 ASP A O 1
ATOM 861 N N . GLU A 1 108 ? 9.525 3.162 17.675 1.00 58.81 108 GLU A N 1
ATOM 862 C CA . GLU A 1 108 ? 10.235 1.986 17.201 1.00 58.81 108 GLU A CA 1
ATOM 863 C C . GLU A 1 108 ? 9.834 1.688 15.748 1.00 58.81 108 GLU A C 1
ATOM 865 O O . GLU A 1 108 ? 8.684 1.867 15.342 1.00 58.81 108 GLU A O 1
ATOM 870 N N . LEU A 1 109 ? 10.780 1.169 14.960 1.00 59.41 109 LEU A N 1
ATOM 871 C CA . LEU A 1 109 ? 10.588 0.776 13.557 1.00 59.41 109 LEU A CA 1
ATOM 872 C C . LEU A 1 109 ? 9.335 -0.103 13.347 1.00 59.41 109 LEU A C 1
ATOM 874 O O . LEU A 1 109 ? 8.671 -0.032 12.312 1.00 59.41 109 LEU A O 1
ATOM 878 N N . THR A 1 110 ? 9.019 -0.928 14.347 1.00 66.06 110 THR A N 1
ATOM 879 C CA . THR A 1 110 ? 7.843 -1.802 14.401 1.00 66.06 110 THR A CA 1
ATOM 880 C C . THR A 1 110 ? 6.543 -1.007 14.487 1.00 66.06 110 THR A C 1
ATOM 882 O O . THR A 1 110 ? 5.581 -1.335 13.796 1.00 66.06 110 THR A O 1
ATOM 885 N N . THR A 1 111 ? 6.513 0.058 15.287 1.00 71.81 111 THR A N 1
ATOM 886 C CA . THR A 1 111 ? 5.325 0.893 15.479 1.00 71.81 111 THR A CA 1
ATOM 887 C C . THR A 1 111 ? 4.958 1.624 14.194 1.00 71.81 111 THR A C 1
ATOM 889 O O . THR A 1 111 ? 3.806 1.570 13.771 1.00 71.81 111 THR A O 1
ATOM 892 N N . LEU A 1 112 ? 5.949 2.207 13.511 1.00 72.38 112 LEU A N 1
ATOM 893 C CA . LEU A 1 112 ? 5.758 2.858 12.210 1.00 72.38 112 LEU A CA 1
ATOM 894 C C . LEU A 1 112 ? 5.277 1.881 11.132 1.00 72.38 112 LEU A C 1
ATOM 896 O O . LEU A 1 112 ? 4.379 2.201 10.356 1.00 72.38 112 LEU A O 1
ATOM 900 N N . ALA A 1 113 ? 5.837 0.668 11.103 1.00 75.19 113 ALA A N 1
ATOM 901 C CA . ALA A 1 113 ? 5.411 -0.360 10.159 1.00 75.19 113 ALA A CA 1
ATOM 902 C C . ALA A 1 113 ? 3.940 -0.750 10.370 1.00 75.19 113 ALA A C 1
ATOM 904 O O . ALA A 1 113 ? 3.182 -0.849 9.406 1.00 75.19 113 ALA A O 1
ATOM 905 N N . VAL A 1 114 ? 3.528 -0.931 11.629 1.00 80.25 114 VAL A N 1
ATOM 906 C CA . VAL A 1 114 ? 2.131 -1.217 11.977 1.00 80.25 114 VAL A CA 1
ATOM 907 C C . VAL A 1 114 ? 1.239 -0.026 11.640 1.00 80.25 114 VAL A C 1
ATOM 909 O O . VAL A 1 114 ? 0.224 -0.216 10.983 1.00 80.25 114 VAL A O 1
ATOM 912 N N . ARG A 1 115 ? 1.632 1.202 11.998 1.00 84.19 115 ARG A N 1
ATOM 913 C CA . ARG A 1 115 ? 0.917 2.438 11.647 1.00 84.19 115 ARG A CA 1
ATOM 914 C C . ARG A 1 115 ? 0.648 2.499 10.143 1.00 84.19 115 ARG A C 1
ATOM 916 O O . ARG A 1 115 ? -0.495 2.663 9.732 1.00 84.19 115 ARG A O 1
ATOM 923 N N . ASN A 1 116 ? 1.676 2.353 9.311 1.00 86.00 116 ASN A N 1
ATOM 924 C CA . ASN A 1 116 ? 1.525 2.425 7.856 1.00 86.00 116 ASN A CA 1
ATOM 925 C C . ASN A 1 116 ? 0.669 1.296 7.289 1.00 86.00 116 ASN A C 1
ATOM 927 O O . ASN A 1 116 ? -0.095 1.506 6.346 1.00 86.00 116 ASN A O 1
ATOM 931 N N . PHE A 1 117 ? 0.785 0.101 7.864 1.00 88.19 117 PHE A N 1
ATOM 932 C CA . PHE A 1 117 ? -0.071 -1.014 7.506 1.00 88.19 117 PHE A CA 1
ATOM 933 C C . PHE A 1 117 ? -1.552 -0.696 7.796 1.00 88.19 117 PHE A C 1
ATOM 935 O O . PHE A 1 117 ? -2.402 -0.883 6.926 1.00 88.19 117 PHE A O 1
ATOM 942 N N . LEU A 1 118 ? -1.850 -0.145 8.977 1.00 88.06 118 LEU A N 1
ATOM 943 C CA . LEU A 1 118 ? -3.195 0.290 9.360 1.00 88.06 118 LEU A CA 1
ATOM 944 C C . LEU A 1 118 ? -3.724 1.383 8.421 1.00 88.06 118 LEU A C 1
ATOM 946 O O . LEU A 1 118 ? -4.842 1.259 7.932 1.00 88.06 118 LEU A O 1
ATOM 950 N N . ARG A 1 119 ? -2.916 2.401 8.096 1.00 90.50 119 ARG A N 1
ATOM 951 C CA . ARG A 1 119 ? -3.285 3.419 7.100 1.00 90.50 119 ARG A CA 1
ATOM 952 C C . ARG A 1 119 ? -3.612 2.789 5.748 1.00 90.50 119 ARG A C 1
ATOM 954 O O . ARG A 1 119 ? -4.649 3.086 5.170 1.00 90.50 119 ARG A O 1
ATOM 961 N N . THR A 1 120 ? -2.755 1.894 5.261 1.00 92.00 120 THR A N 1
ATOM 962 C CA . THR A 1 120 ? -2.958 1.222 3.968 1.00 92.00 120 THR A CA 1
ATOM 963 C C . THR A 1 120 ? -4.278 0.447 3.956 1.00 92.00 120 THR A C 1
ATOM 965 O O . THR A 1 120 ? -5.021 0.513 2.981 1.00 92.00 120 THR A O 1
ATOM 968 N N . ALA A 1 121 ? -4.609 -0.244 5.051 1.00 91.44 121 ALA A N 1
ATOM 969 C CA . ALA A 1 121 ? -5.904 -0.900 5.208 1.00 91.44 121 ALA A CA 1
ATOM 970 C C . ALA A 1 121 ? -7.063 0.112 5.264 1.00 91.44 121 ALA A C 1
ATOM 972 O O . ALA A 1 121 ? -8.101 -0.126 4.659 1.00 91.44 121 ALA A O 1
ATOM 973 N N . ALA A 1 122 ? -6.898 1.249 5.943 1.00 91.06 122 ALA A N 1
ATOM 974 C CA . ALA A 1 122 ? -7.918 2.293 6.008 1.00 91.06 122 ALA A CA 1
ATOM 975 C C . ALA A 1 122 ? -8.232 2.909 4.635 1.00 91.06 122 ALA A C 1
ATOM 977 O O . ALA A 1 122 ? -9.404 3.129 4.341 1.00 91.06 122 ALA A O 1
ATOM 978 N N . VAL A 1 123 ? -7.206 3.128 3.806 1.00 92.06 123 VAL A N 1
ATOM 979 C CA . VAL A 1 123 ? -7.338 3.681 2.450 1.00 92.06 123 VAL A CA 1
ATOM 980 C C . VAL A 1 123 ? -7.982 2.677 1.4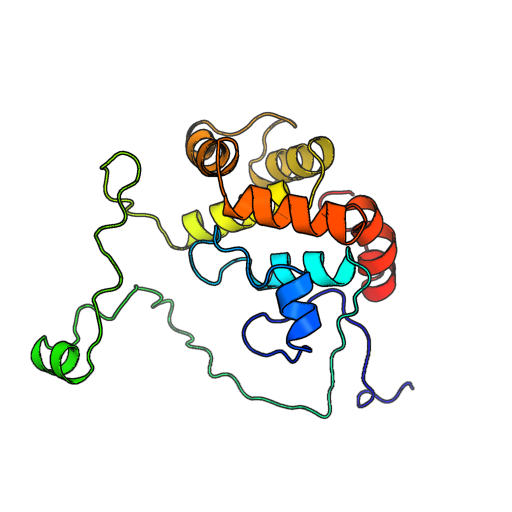92 1.00 92.06 123 VAL A C 1
ATOM 982 O O . VAL A 1 123 ? -8.867 3.044 0.727 1.00 92.06 123 VAL A O 1
ATOM 985 N N . TRP A 1 124 ? -7.533 1.418 1.502 1.00 92.88 124 TRP A N 1
ATOM 986 C CA . TRP A 1 124 ? -7.863 0.445 0.448 1.00 92.88 124 TRP A CA 1
ATOM 987 C C . TRP A 1 124 ? -8.910 -0.599 0.845 1.00 92.88 124 TRP A C 1
ATOM 989 O O . TRP A 1 124 ? -9.263 -1.445 0.030 1.00 92.88 124 TRP A O 1
ATOM 999 N N . MET A 1 125 ? -9.404 -0.586 2.081 1.00 92.19 125 MET A N 1
ATOM 1000 C CA . MET A 1 125 ? -10.449 -1.502 2.538 1.00 92.19 125 MET A CA 1
ATOM 1001 C C . MET A 1 125 ? -11.653 -0.727 3.059 1.00 92.19 125 MET A C 1
ATOM 1003 O O . MET A 1 125 ? -11.522 0.319 3.698 1.00 92.19 125 MET A O 1
ATOM 1007 N N . THR A 1 126 ? -12.843 -1.288 2.868 1.00 90.75 126 THR A N 1
ATOM 1008 C CA . THR A 1 126 ? -14.069 -0.780 3.489 1.00 90.75 126 THR A CA 1
ATOM 1009 C C . THR A 1 126 ? -13.987 -0.859 5.017 1.00 90.75 126 THR A C 1
ATOM 1011 O O . THR A 1 126 ? -13.193 -1.616 5.581 1.00 90.75 126 THR A O 1
ATOM 1014 N N . GLN A 1 127 ? -14.854 -0.115 5.715 1.00 89.06 127 GLN A N 1
ATOM 1015 C CA . GLN A 1 127 ? -14.907 -0.118 7.184 1.00 89.06 127 GLN A CA 1
ATOM 1016 C C . GLN A 1 127 ? -15.061 -1.527 7.770 1.00 89.06 127 GLN A C 1
ATOM 1018 O O . GLN A 1 127 ? -14.337 -1.894 8.691 1.00 89.06 127 GLN A O 1
ATOM 1023 N N . SER A 1 128 ? -15.954 -2.340 7.202 1.00 89.38 128 SER A N 1
ATOM 1024 C CA . SER A 1 128 ? -16.189 -3.700 7.696 1.00 89.38 128 SER A CA 1
ATOM 1025 C C . SER A 1 128 ? -14.984 -4.619 7.486 1.00 89.38 128 SER A C 1
ATOM 1027 O O . SER A 1 128 ? -14.696 -5.455 8.342 1.00 89.38 128 SER A O 1
ATOM 1029 N N . GLU A 1 129 ? -14.276 -4.463 6.368 1.00 89.31 129 GLU A N 1
ATOM 1030 C CA . GLU A 1 129 ? -13.084 -5.245 6.047 1.00 89.31 129 GLU A CA 1
ATOM 1031 C C . GLU A 1 129 ? -11.927 -4.879 6.986 1.00 89.31 129 GLU A C 1
ATOM 1033 O O . GLU A 1 129 ? -11.371 -5.758 7.648 1.00 89.31 129 GLU A O 1
ATOM 1038 N N . ARG A 1 130 ? -11.609 -3.585 7.135 1.00 88.88 130 ARG A N 1
ATOM 1039 C CA . ARG A 1 130 ? -10.516 -3.147 8.021 1.00 88.88 130 ARG A CA 1
ATOM 1040 C C . ARG A 1 130 ? -10.781 -3.452 9.493 1.00 88.88 130 ARG A C 1
ATOM 1042 O O . ARG A 1 130 ? -9.850 -3.820 10.201 1.00 88.88 130 ARG A O 1
ATOM 1049 N N . ASP A 1 131 ? -12.030 -3.394 9.953 1.00 89.38 131 ASP A N 1
ATOM 1050 C CA . ASP A 1 131 ? -12.365 -3.757 11.335 1.00 89.38 131 ASP A CA 1
ATOM 1051 C C . ASP A 1 131 ? -12.071 -5.234 11.640 1.00 89.38 131 ASP A C 1
ATOM 1053 O O . ASP A 1 131 ? -11.627 -5.554 12.744 1.00 89.38 131 ASP A O 1
ATOM 1057 N N . GLN A 1 132 ? -12.252 -6.134 10.666 1.00 87.50 132 GLN A N 1
ATOM 1058 C CA . GLN A 1 132 ? -11.871 -7.546 10.803 1.00 87.50 132 GLN A CA 1
ATOM 1059 C C . GLN A 1 132 ? -10.350 -7.718 10.836 1.00 87.50 132 GLN A C 1
ATOM 1061 O O . GLN A 1 132 ? -9.823 -8.483 11.649 1.00 87.50 132 GLN A O 1
ATOM 1066 N N . VAL A 1 133 ? -9.637 -6.974 9.987 1.00 86.25 133 VAL A N 1
ATOM 1067 C CA . VAL A 1 133 ? -8.170 -6.956 9.972 1.00 86.25 133 VAL A CA 1
ATOM 1068 C C . VAL A 1 133 ? -7.620 -6.492 11.316 1.00 86.25 133 VAL A C 1
ATOM 1070 O O . VAL A 1 133 ? -6.775 -7.170 11.900 1.00 86.25 133 VAL A O 1
ATOM 1073 N N . TYR A 1 134 ? -8.129 -5.379 11.844 1.00 87.00 134 TYR A N 1
ATOM 1074 C CA . TYR A 1 134 ? -7.690 -4.819 13.122 1.00 87.00 134 TYR A CA 1
ATOM 1075 C C . TYR A 1 134 ? -7.988 -5.766 14.283 1.00 87.00 134 TYR A C 1
ATOM 1077 O O . TYR A 1 134 ? -7.099 -6.029 15.093 1.00 87.00 134 TYR A O 1
ATOM 1085 N N . ALA A 1 135 ? -9.189 -6.348 14.314 1.00 86.75 135 ALA A N 1
ATOM 1086 C CA . ALA A 1 135 ? -9.573 -7.351 15.303 1.00 86.75 135 ALA A CA 1
ATOM 1087 C C . ALA A 1 135 ? -8.594 -8.528 15.340 1.00 86.75 135 ALA A C 1
ATOM 1089 O O . ALA A 1 135 ? -8.095 -8.906 16.399 1.00 86.75 135 ALA A O 1
ATOM 1090 N N . LYS A 1 136 ? -8.257 -9.082 14.172 1.00 85.50 136 LYS A N 1
ATOM 1091 C CA . LYS A 1 136 ? -7.338 -10.220 14.071 1.00 85.50 136 LYS A CA 1
ATOM 1092 C C . LYS A 1 136 ? -5.895 -9.838 14.402 1.00 85.50 136 LYS A C 1
ATOM 1094 O O . LYS A 1 136 ? -5.193 -10.627 15.028 1.00 85.50 136 LYS A O 1
ATOM 1099 N N . MET A 1 137 ? -5.464 -8.640 14.009 1.00 84.12 137 MET A N 1
ATOM 1100 C CA . MET A 1 137 ? -4.121 -8.124 14.277 1.00 84.12 137 MET A CA 1
ATOM 1101 C C . MET A 1 137 ? -3.879 -7.873 15.769 1.00 84.12 137 MET A C 1
ATOM 1103 O O . MET A 1 137 ? -2.806 -8.195 16.276 1.00 84.12 137 MET A O 1
ATOM 1107 N N . PHE A 1 138 ? -4.870 -7.323 16.474 1.00 85.75 138 PHE A N 1
ATOM 1108 C CA . PHE A 1 138 ? -4.749 -6.955 17.887 1.00 85.75 138 PHE A CA 1
ATOM 1109 C C . PHE A 1 138 ? -5.366 -7.967 18.858 1.00 85.75 138 PHE A C 1
ATOM 1111 O O . PHE A 1 138 ? -5.227 -7.804 20.069 1.00 85.75 138 PHE A O 1
ATOM 1118 N N . GLY A 1 139 ? -6.036 -9.007 18.356 1.00 86.19 139 GLY A N 1
ATOM 1119 C CA . GLY A 1 139 ? -6.776 -9.957 19.188 1.00 86.19 139 GLY A CA 1
ATOM 1120 C C . GLY A 1 139 ? -7.979 -9.319 19.892 1.00 86.19 139 GLY A C 1
ATOM 1121 O O . GLY A 1 139 ? -8.287 -9.680 21.026 1.00 86.19 139 GLY A O 1
ATOM 1122 N N . THR A 1 140 ? -8.628 -8.348 19.246 1.00 87.69 140 THR A N 1
ATOM 1123 C CA . THR A 1 140 ? -9.795 -7.609 19.754 1.00 87.69 140 THR A CA 1
ATOM 1124 C C . THR A 1 140 ? -11.073 -8.004 19.006 1.00 87.69 140 THR A C 1
ATOM 1126 O O . THR A 1 140 ? -11.032 -8.791 18.059 1.00 87.69 140 THR A O 1
ATOM 1129 N N . ALA A 1 141 ? -12.236 -7.501 19.433 1.00 86.62 141 ALA A N 1
ATOM 1130 C CA . ALA A 1 141 ? -13.461 -7.634 18.645 1.00 86.62 141 ALA A CA 1
ATOM 1131 C C . ALA A 1 141 ? -13.439 -6.679 17.427 1.00 86.62 141 ALA A C 1
ATOM 1133 O O . ALA A 1 141 ? -12.782 -5.638 17.482 1.00 86.62 141 ALA A O 1
ATOM 1134 N N . PRO A 1 142 ? -14.159 -6.977 16.327 1.00 86.12 142 PRO A N 1
ATOM 1135 C CA . PRO A 1 142 ? -14.319 -6.037 15.215 1.00 86.12 142 PRO A CA 1
ATOM 1136 C C . PRO A 1 142 ? -14.858 -4.684 15.687 1.00 86.12 142 PRO A C 1
ATOM 1138 O O . PRO A 1 142 ? -15.854 -4.625 16.406 1.00 86.12 142 PRO A O 1
ATOM 1141 N N . GLY A 1 143 ? -14.181 -3.605 15.293 1.00 81.06 143 GLY A N 1
ATOM 1142 C CA . GLY A 1 143 ? -14.476 -2.238 15.734 1.00 81.06 143 GLY A CA 1
ATOM 1143 C C . GLY A 1 143 ? -13.785 -1.826 17.043 1.00 81.06 143 GLY A C 1
ATOM 1144 O O . GLY A 1 143 ? -13.666 -0.627 17.308 1.00 81.06 143 GLY A O 1
ATOM 1145 N N . ASP A 1 144 ? -13.251 -2.774 17.823 1.00 83.81 144 ASP A N 1
ATOM 1146 C CA . ASP A 1 144 ? -12.440 -2.469 19.002 1.00 83.81 144 ASP A CA 1
ATOM 1147 C C . ASP A 1 144 ? -10.988 -2.212 18.604 1.00 83.81 144 ASP A C 1
ATOM 1149 O O . ASP A 1 144 ? -10.279 -3.086 18.098 1.00 83.81 144 ASP A O 1
ATOM 1153 N N . PHE A 1 145 ? -10.521 -1.003 18.904 1.00 79.25 145 PHE A N 1
ATOM 1154 C CA . PHE A 1 145 ? -9.151 -0.578 18.654 1.00 79.25 145 PHE A CA 1
ATOM 1155 C C . PHE A 1 145 ? -8.427 -0.329 19.984 1.00 79.25 145 PHE A C 1
ATOM 1157 O O . PHE A 1 145 ? -8.947 0.436 20.812 1.00 79.25 145 PHE A O 1
ATOM 1164 N N . PRO A 1 146 ? -7.250 -0.938 20.231 1.00 78.38 146 PRO A N 1
ATOM 1165 C CA . PRO A 1 146 ? -6.542 -0.757 21.494 1.00 78.38 146 PRO A CA 1
ATOM 1166 C C . PRO A 1 146 ? -6.267 0.723 21.784 1.00 78.38 146 PRO A C 1
ATOM 1168 O O . PRO A 1 146 ? -5.899 1.480 20.888 1.00 78.38 146 PRO A O 1
ATOM 1171 N N . LEU A 1 147 ? -6.399 1.136 23.050 1.00 74.88 147 LEU A N 1
ATOM 1172 C CA . LEU A 1 147 ? -6.222 2.533 23.481 1.00 74.88 147 LEU A CA 1
ATOM 1173 C C . LEU A 1 147 ? -4.899 3.151 23.004 1.00 74.88 147 LEU A C 1
ATOM 1175 O O . LEU A 1 147 ? -4.908 4.280 22.527 1.00 74.88 147 LEU A O 1
ATOM 1179 N N . GLY A 1 148 ? -3.796 2.399 23.076 1.00 73.00 148 GLY A N 1
ATOM 1180 C CA . GLY A 1 148 ? -2.477 2.858 22.620 1.00 73.00 148 GLY A CA 1
ATOM 1181 C C . GLY A 1 148 ? -2.365 3.057 21.107 1.00 73.00 148 GLY A C 1
ATOM 1182 O O . GLY A 1 148 ? -1.475 3.764 20.656 1.00 73.00 148 GLY A O 1
ATOM 1183 N N . TRP A 1 149 ? -3.284 2.480 20.329 1.00 77.19 149 TRP A N 1
ATOM 1184 C CA . TRP A 1 149 ? -3.311 2.611 18.877 1.00 77.19 149 TRP A CA 1
ATOM 1185 C C . TRP A 1 149 ? -4.334 3.636 18.385 1.00 77.19 149 TRP A C 1
ATOM 1187 O O . TRP A 1 149 ? -4.147 4.190 17.307 1.00 77.19 149 TRP A O 1
ATOM 1197 N N . LYS A 1 150 ? -5.376 3.956 19.173 1.00 74.44 150 LYS A N 1
ATOM 1198 C CA . LYS A 1 150 ? -6.440 4.912 18.790 1.00 74.44 150 LYS A CA 1
ATOM 1199 C C . LYS A 1 150 ? -5.898 6.237 18.267 1.00 74.44 150 LYS A C 1
ATOM 1201 O O . LYS A 1 150 ? -6.459 6.798 17.340 1.00 74.44 150 LYS A O 1
ATOM 1206 N N . TYR A 1 151 ? -4.792 6.693 18.834 1.00 69.31 151 TYR A N 1
ATOM 1207 C CA . TYR A 1 151 ? -4.088 7.884 18.390 1.00 69.31 151 TYR A CA 1
ATOM 1208 C C . TYR A 1 151 ? -3.621 7.818 16.924 1.00 69.31 151 TYR A C 1
ATOM 1210 O O . TYR A 1 151 ? -3.858 8.756 16.177 1.00 69.31 151 TYR A O 1
ATOM 1218 N N . TYR A 1 152 ? -3.029 6.701 16.491 1.00 71.88 152 TYR A N 1
ATOM 1219 C CA . TYR A 1 152 ? -2.602 6.524 15.098 1.00 71.88 152 TYR A CA 1
ATOM 1220 C C . TYR A 1 152 ? -3.789 6.419 14.150 1.00 71.88 152 TYR A C 1
ATOM 1222 O O . TYR A 1 152 ? -3.697 6.835 13.011 1.00 71.88 152 TYR A O 1
ATOM 1230 N N . LYS A 1 153 ? -4.914 5.877 14.617 1.00 71.88 153 LYS A N 1
ATOM 1231 C CA . LYS A 1 153 ? -6.142 5.849 13.823 1.00 71.88 153 LYS A CA 1
ATOM 1232 C C . LYS A 1 153 ? -6.678 7.268 13.573 1.00 71.88 153 LYS A C 1
ATOM 1234 O O . LYS A 1 153 ? -7.042 7.575 12.449 1.00 71.88 153 LYS A O 1
ATOM 1239 N N . LEU A 1 154 ? -6.652 8.131 14.591 1.00 69.75 154 LEU A N 1
ATOM 1240 C CA . LEU A 1 154 ? -7.077 9.532 14.475 1.00 69.75 154 LEU A CA 1
ATOM 1241 C C . LEU A 1 154 ? -6.164 10.375 13.569 1.00 69.75 154 LEU A C 1
ATOM 1243 O O . LEU A 1 154 ? -6.641 11.324 12.962 1.00 69.75 154 LEU A O 1
ATOM 1247 N N . ASP A 1 155 ? -4.881 10.019 13.460 1.00 67.69 155 ASP A N 1
ATOM 1248 C CA . ASP A 1 155 ? -3.876 10.712 12.631 1.00 67.69 155 ASP A CA 1
ATOM 1249 C C . ASP A 1 155 ? -4.280 10.838 11.150 1.00 67.69 155 ASP A C 1
ATOM 1251 O O . ASP A 1 155 ? -3.903 11.802 10.498 1.00 67.69 155 ASP A O 1
ATOM 1255 N N . TRP A 1 156 ? -5.070 9.898 10.619 1.00 73.31 156 TRP A N 1
ATOM 1256 C CA . TRP A 1 156 ? -5.516 9.919 9.220 1.00 73.31 156 TRP A CA 1
ATOM 1257 C C . TRP A 1 156 ? -7.037 9.988 9.029 1.00 73.31 156 TRP A C 1
ATOM 1259 O O . TRP A 1 156 ? -7.496 9.958 7.891 1.00 73.31 156 TRP A O 1
ATOM 1269 N N . GLU A 1 157 ? -7.830 10.020 10.104 1.00 67.88 157 GLU A N 1
ATOM 1270 C CA . GLU A 1 157 ? -9.301 10.079 10.012 1.00 67.88 157 GLU A CA 1
ATOM 1271 C C . GLU A 1 157 ? -9.837 11.510 9.850 1.00 67.88 157 GLU A C 1
ATOM 1273 O O . GLU A 1 157 ? -10.892 11.680 9.242 1.00 67.88 157 GLU A O 1
ATOM 1278 N N . ASP A 1 158 ? -9.101 12.526 10.320 1.00 62.00 158 ASP A N 1
ATOM 1279 C CA . ASP A 1 158 ? -9.501 13.936 10.247 1.00 62.00 158 ASP A CA 1
ATOM 1280 C C . ASP A 1 158 ? -8.515 14.748 9.379 1.00 62.00 158 ASP A C 1
ATOM 1282 O O . ASP A 1 158 ? -7.335 14.862 9.701 1.00 62.00 158 ASP A O 1
ATOM 1286 N N . ASP A 1 159 ? -9.008 15.348 8.286 1.00 60.19 159 ASP A N 1
ATOM 1287 C CA . ASP A 1 159 ? -8.309 16.349 7.452 1.00 60.19 159 ASP A CA 1
ATOM 1288 C C . ASP A 1 159 ? -6.937 15.945 6.857 1.00 60.19 159 ASP A C 1
ATOM 1290 O O . ASP A 1 159 ? -6.143 16.797 6.440 1.00 60.19 159 ASP A O 1
ATOM 1294 N N . ASP A 1 160 ? -6.662 14.646 6.718 1.00 79.88 160 ASP A N 1
ATOM 1295 C CA . ASP A 1 160 ? -5.450 14.163 6.052 1.00 79.88 160 ASP A CA 1
ATOM 1296 C C . ASP A 1 160 ? -5.542 14.367 4.528 1.00 79.88 160 ASP A C 1
ATOM 1298 O O . ASP A 1 160 ? -6.274 13.684 3.805 1.00 79.88 160 ASP A O 1
ATOM 1302 N N . MET A 1 161 ? -4.796 15.349 4.015 1.00 83.00 161 MET A N 1
ATOM 1303 C CA . MET A 1 161 ? -4.782 15.683 2.587 1.00 83.00 161 MET A CA 1
ATOM 1304 C C . MET A 1 161 ? -4.309 14.526 1.701 1.00 83.00 161 MET A C 1
ATOM 1306 O O . MET A 1 161 ? -4.800 14.392 0.579 1.00 83.00 161 MET A O 1
ATOM 1310 N N . ASP A 1 162 ? -3.373 13.702 2.174 1.00 88.00 162 ASP A N 1
ATOM 1311 C CA . ASP A 1 162 ? -2.868 12.559 1.414 1.00 88.00 162 ASP A CA 1
ATOM 1312 C C . ASP A 1 162 ? -3.893 11.421 1.403 1.00 88.00 162 ASP A C 1
ATOM 1314 O O . ASP A 1 162 ? -4.090 10.787 0.369 1.00 88.00 162 ASP A O 1
ATOM 1318 N N . PHE A 1 163 ? -4.630 11.224 2.499 1.00 89.56 163 PHE A N 1
ATOM 1319 C CA . PHE A 1 163 ? -5.729 10.259 2.561 1.00 89.56 163 PHE A CA 1
ATOM 1320 C C . PHE A 1 163 ? -6.832 10.641 1.569 1.00 89.56 163 PHE A C 1
ATOM 1322 O O . PHE A 1 163 ? -7.219 9.846 0.713 1.00 89.56 163 PHE A O 1
ATOM 1329 N N . ASN A 1 164 ? -7.252 11.909 1.602 1.00 89.88 164 ASN A N 1
ATOM 1330 C CA . ASN A 1 164 ? -8.230 12.461 0.664 1.00 89.88 164 ASN A CA 1
ATOM 1331 C C . ASN A 1 164 ? -7.755 12.357 -0.796 1.00 89.88 164 ASN A C 1
ATOM 1333 O O . ASN A 1 164 ? -8.553 12.151 -1.714 1.00 89.88 164 ASN A O 1
ATOM 1337 N N . ARG A 1 165 ? -6.446 12.500 -1.040 1.00 92.19 165 ARG A N 1
ATOM 1338 C CA . ARG A 1 165 ? -5.852 12.351 -2.373 1.00 92.19 165 ARG A CA 1
ATOM 1339 C C . A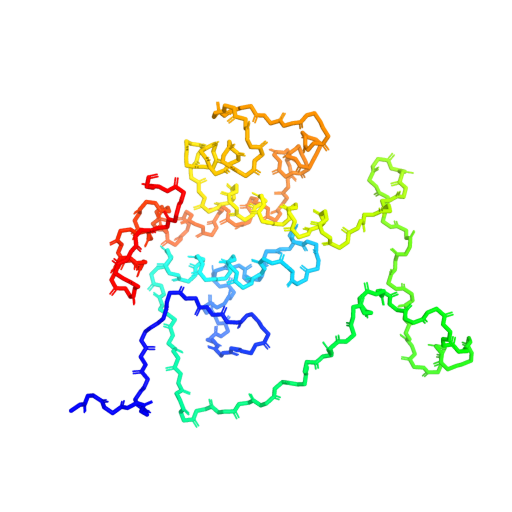RG A 1 165 ? -5.962 10.912 -2.877 1.00 92.19 165 ARG A C 1
ATOM 1341 O O . ARG A 1 165 ? -6.252 10.729 -4.062 1.00 92.19 165 ARG A O 1
ATOM 1348 N N . GLU A 1 166 ? -5.747 9.923 -2.013 1.00 93.25 166 GLU A N 1
ATOM 1349 C CA . GLU A 1 166 ? -5.919 8.505 -2.342 1.00 93.25 166 GLU A CA 1
ATOM 1350 C C . GLU A 1 166 ? -7.390 8.155 -2.603 1.00 93.25 166 GLU A C 1
ATOM 1352 O O . GLU A 1 166 ? -7.690 7.543 -3.628 1.00 93.25 166 GLU A O 1
ATOM 1357 N N . GLU A 1 167 ? -8.326 8.595 -1.756 1.00 90.94 167 GLU A N 1
ATOM 1358 C CA . GLU A 1 167 ? -9.767 8.384 -1.985 1.00 90.94 167 GLU A CA 1
ATOM 1359 C C . GLU A 1 167 ? -10.231 9.007 -3.307 1.00 90.94 167 GLU A C 1
ATOM 1361 O O . GLU A 1 167 ? -10.886 8.354 -4.123 1.00 90.94 167 GLU A O 1
ATOM 1366 N N . LEU A 1 168 ? -9.801 10.240 -3.593 1.00 91.38 168 LEU A N 1
ATOM 1367 C CA . LEU A 1 168 ? -10.103 10.896 -4.861 1.00 91.38 168 LEU A CA 1
ATOM 1368 C C . LEU A 1 168 ? -9.546 10.112 -6.060 1.00 91.38 168 LEU A C 1
ATOM 1370 O O . LEU A 1 168 ? -10.177 10.071 -7.117 1.00 91.38 168 LEU A O 1
ATOM 1374 N N . ALA A 1 169 ? -8.366 9.496 -5.928 1.00 92.25 169 ALA A N 1
ATOM 1375 C CA . ALA A 1 169 ? -7.812 8.625 -6.963 1.00 92.25 169 ALA A CA 1
ATOM 1376 C C . ALA A 1 169 ? -8.722 7.419 -7.209 1.00 92.25 169 ALA A C 1
ATOM 1378 O O . ALA A 1 169 ? -9.018 7.096 -8.363 1.00 92.25 169 ALA A O 1
ATOM 1379 N N . GLN A 1 170 ? -9.188 6.793 -6.127 1.00 94.62 170 GLN A N 1
ATOM 1380 C CA . GLN A 1 170 ? -10.059 5.627 -6.186 1.00 94.62 170 GLN A CA 1
ATOM 1381 C C . GLN A 1 170 ? -11.374 5.935 -6.902 1.00 94.62 170 GLN A C 1
ATOM 1383 O O . GLN A 1 170 ? -11.787 5.193 -7.797 1.00 94.62 170 GLN A O 1
ATOM 1388 N N . GLU A 1 171 ? -11.990 7.071 -6.579 1.00 93.94 171 GLU A N 1
ATOM 1389 C CA . GLU A 1 171 ? -13.214 7.534 -7.231 1.00 93.94 171 GLU A CA 1
ATOM 1390 C C . GLU A 1 171 ? -12.993 7.878 -8.710 1.00 93.94 171 GLU A C 1
ATOM 1392 O O . GLU A 1 171 ? -13.744 7.423 -9.579 1.00 93.94 171 GLU A O 1
ATOM 1397 N N . GLN A 1 172 ? -11.942 8.651 -9.018 1.00 94.56 172 GLN A N 1
ATOM 1398 C CA . GLN A 1 172 ? -11.629 9.086 -10.386 1.00 94.56 172 GLN A CA 1
ATOM 1399 C C . GLN A 1 172 ? -11.364 7.903 -11.320 1.00 94.56 172 GLN A C 1
ATOM 1401 O O . GLN A 1 172 ? -11.792 7.926 -12.476 1.00 94.56 172 GLN A O 1
ATOM 1406 N N . GLN A 1 173 ? -10.689 6.870 -10.816 1.00 94.50 173 GLN A N 1
ATOM 1407 C CA . GLN A 1 173 ? -10.330 5.676 -11.582 1.00 94.50 173 GLN A CA 1
ATOM 1408 C C . GLN A 1 173 ? -11.362 4.548 -11.457 1.00 94.50 173 GLN A C 1
ATOM 1410 O O . GLN A 1 173 ? -11.212 3.510 -12.100 1.00 94.50 173 GLN A O 1
ATOM 1415 N N . ARG A 1 174 ? -12.432 4.748 -10.670 1.00 96.06 174 ARG A N 1
ATOM 1416 C CA . ARG A 1 174 ? -13.473 3.744 -10.393 1.00 96.06 174 ARG A CA 1
ATOM 1417 C C . ARG A 1 174 ? -12.856 2.415 -9.965 1.00 96.06 174 ARG A C 1
ATOM 1419 O O . ARG A 1 174 ? -13.104 1.380 -10.592 1.00 96.06 174 ARG A O 1
ATOM 1426 N N . CYS A 1 175 ? -11.990 2.474 -8.963 1.00 96.62 175 CYS A N 1
ATOM 1427 C CA . CYS A 1 175 ? -11.289 1.296 -8.480 1.00 96.62 175 CYS A CA 1
ATOM 1428 C C . CYS A 1 175 ? -12.264 0.300 -7.846 1.00 96.62 175 CYS A C 1
ATOM 1430 O O . CYS A 1 175 ? -13.343 0.650 -7.365 1.00 96.62 175 CYS A O 1
ATOM 1432 N N . HIS A 1 176 ? -11.877 -0.966 -7.886 1.00 96.38 176 HIS A N 1
ATOM 1433 C CA . HIS A 1 176 ? -12.545 -2.041 -7.179 1.00 96.38 176 HIS A CA 1
ATOM 1434 C C . HIS A 1 176 ? -12.275 -1.971 -5.670 1.00 96.38 176 HIS A C 1
ATOM 1436 O O . HIS A 1 176 ? -11.353 -1.287 -5.240 1.00 96.38 176 HIS A O 1
ATOM 1442 N N . ASP A 1 177 ? -13.069 -2.692 -4.877 1.00 93.75 177 ASP A N 1
ATOM 1443 C CA . ASP A 1 177 ? -12.865 -2.842 -3.434 1.00 93.75 177 ASP A CA 1
ATOM 1444 C C . ASP A 1 177 ? -11.914 -4.007 -3.102 1.00 93.75 177 ASP A C 1
ATOM 1446 O O . ASP A 1 177 ? -11.480 -4.775 -3.973 1.00 93.75 177 ASP A O 1
ATOM 1450 N N . PHE A 1 178 ? -11.543 -4.126 -1.825 1.00 94.19 178 PHE A N 1
ATOM 1451 C CA . PHE A 1 178 ? -10.619 -5.168 -1.390 1.00 94.19 178 PHE A CA 1
ATOM 1452 C C . PHE A 1 178 ? -11.212 -6.572 -1.571 1.00 94.19 178 PHE A C 1
ATOM 1454 O O . PHE A 1 178 ? -10.505 -7.489 -1.988 1.00 94.19 178 PHE A O 1
ATOM 1461 N N . SER A 1 179 ? -12.512 -6.750 -1.333 1.00 92.62 179 SER A N 1
ATOM 1462 C CA . SER A 1 179 ? -13.232 -7.997 -1.617 1.00 92.62 179 SER A CA 1
ATOM 1463 C C . SER A 1 179 ? -13.069 -8.457 -3.072 1.00 92.62 179 SER A C 1
ATOM 1465 O O . SER A 1 179 ? -12.872 -9.647 -3.343 1.00 92.62 179 SER A O 1
ATOM 1467 N N . TRP A 1 180 ? -13.113 -7.535 -4.036 1.00 94.75 180 TRP A N 1
ATOM 1468 C CA . TRP A 1 180 ? -12.830 -7.845 -5.432 1.00 94.75 180 TRP A CA 1
ATOM 1469 C C . TRP A 1 180 ? -11.369 -8.253 -5.635 1.00 94.75 180 TRP A C 1
ATOM 1471 O O . TRP A 1 180 ? -11.132 -9.249 -6.322 1.00 94.75 180 TRP A O 1
ATOM 1481 N N . PHE A 1 181 ? -10.412 -7.536 -5.034 1.00 95.44 181 PHE A N 1
ATOM 1482 C CA . PHE A 1 181 ? -8.984 -7.869 -5.104 1.00 95.44 181 PHE A CA 1
ATOM 1483 C C . PHE A 1 181 ? -8.712 -9.272 -4.556 1.00 95.44 181 PHE A C 1
ATOM 1485 O O . PHE A 1 181 ? -8.090 -10.099 -5.221 1.00 95.44 181 PHE A O 1
ATOM 1492 N N . ASP A 1 182 ? -9.243 -9.589 -3.383 1.00 93.50 182 ASP A N 1
ATOM 1493 C CA . ASP A 1 182 ? -9.110 -10.904 -2.770 1.00 93.50 182 ASP A CA 1
ATOM 1494 C C . ASP A 1 182 ? -9.635 -12.018 -3.694 1.00 93.50 182 ASP A C 1
ATOM 1496 O O . ASP A 1 182 ? -8.938 -12.987 -4.012 1.00 93.50 182 ASP A O 1
ATOM 1500 N N . LYS A 1 183 ? -10.841 -11.827 -4.235 1.00 93.81 183 LYS A N 1
ATOM 1501 C CA . LYS A 1 183 ? -11.501 -12.816 -5.091 1.00 93.81 183 LYS A CA 1
ATOM 1502 C C . LYS A 1 183 ? -10.886 -12.962 -6.486 1.00 93.81 183 LYS A C 1
ATOM 1504 O O . LYS A 1 183 ? -10.925 -14.060 -7.037 1.00 93.81 183 LYS A O 1
ATOM 1509 N N . HIS A 1 184 ? -10.384 -11.890 -7.093 1.00 94.81 184 HIS A N 1
ATOM 1510 C CA . HIS A 1 184 ? -9.970 -11.902 -8.505 1.00 94.81 184 HIS A CA 1
ATOM 1511 C C . HIS A 1 184 ? -8.461 -11.831 -8.700 1.00 94.81 184 HIS A C 1
ATOM 1513 O O . HIS A 1 184 ? -7.977 -12.241 -9.753 1.00 94.81 184 HIS A O 1
ATOM 1519 N N . ILE A 1 185 ? -7.714 -11.359 -7.706 1.00 95.38 185 ILE A N 1
ATOM 1520 C CA . ILE A 1 185 ? -6.261 -11.214 -7.776 1.00 95.38 185 ILE A CA 1
ATOM 1521 C C . ILE A 1 185 ? -5.596 -12.277 -6.906 1.00 95.38 185 ILE A C 1
ATOM 1523 O O . ILE A 1 185 ? -4.856 -13.112 -7.431 1.00 95.38 185 ILE A O 1
ATOM 1527 N N . LEU A 1 186 ? -5.897 -12.326 -5.604 1.00 93.38 186 LEU A N 1
ATOM 1528 C CA . LEU A 1 186 ? -5.258 -13.298 -4.706 1.00 93.38 186 LEU A CA 1
ATOM 1529 C C . LEU A 1 186 ? -5.664 -14.734 -5.030 1.00 93.38 186 LEU A C 1
ATOM 1531 O O . LEU A 1 186 ? -4.793 -15.581 -5.223 1.00 93.38 186 LEU A O 1
ATOM 1535 N N . MET A 1 187 ? -6.958 -15.006 -5.193 1.00 92.38 187 MET A N 1
ATOM 1536 C CA . MET A 1 187 ? -7.410 -16.348 -5.573 1.00 92.38 187 MET A CA 1
ATOM 1537 C C . MET A 1 187 ? -6.897 -16.789 -6.943 1.00 92.38 187 MET A C 1
ATOM 1539 O O . MET A 1 187 ? -6.517 -17.947 -7.105 1.00 92.38 187 MET A O 1
ATOM 1543 N N . THR A 1 188 ? -6.838 -15.885 -7.920 1.00 92.81 188 THR A N 1
ATOM 1544 C CA . THR A 1 188 ? -6.358 -16.220 -9.269 1.00 92.81 188 THR A CA 1
ATOM 1545 C C . THR A 1 188 ? -4.872 -16.560 -9.272 1.00 92.81 188 THR A C 1
ATOM 1547 O O . THR A 1 188 ? -4.467 -17.525 -9.919 1.00 92.81 188 THR A O 1
ATOM 1550 N N . TYR A 1 189 ? -4.052 -15.782 -8.560 1.00 90.25 189 TYR A N 1
ATOM 1551 C CA . TYR A 1 189 ? -2.597 -15.909 -8.648 1.00 90.25 189 TYR A CA 1
ATOM 1552 C C . TYR A 1 189 ? -1.978 -16.776 -7.550 1.00 90.25 189 TYR A C 1
ATOM 1554 O O . TYR A 1 189 ? -0.937 -17.389 -7.780 1.00 90.25 189 TYR A O 1
ATOM 1562 N N . LEU A 1 190 ? -2.598 -16.849 -6.371 1.00 90.38 190 LEU A N 1
ATOM 1563 C CA . LEU A 1 190 ? -2.102 -17.620 -5.226 1.00 90.38 190 LEU A CA 1
ATOM 1564 C C . LEU A 1 190 ? -2.971 -18.842 -4.900 1.00 90.38 190 LEU A C 1
ATOM 1566 O O . LEU A 1 190 ? -2.535 -19.692 -4.128 1.00 90.38 190 LEU A O 1
ATOM 1570 N N . GLY A 1 191 ? -4.185 -18.944 -5.453 1.00 91.56 191 GLY A N 1
ATOM 1571 C CA . GLY A 1 191 ? -5.115 -20.039 -5.148 1.00 91.56 191 GLY A CA 1
ATOM 1572 C C . GLY A 1 191 ? -5.665 -20.012 -3.720 1.00 91.56 191 GLY A C 1
ATOM 1573 O O . GLY A 1 191 ? -6.222 -21.009 -3.266 1.00 91.56 191 GLY A O 1
ATOM 1574 N N . GLN A 1 192 ? -5.485 -18.900 -3.005 1.00 89.75 192 GLN A N 1
ATOM 1575 C CA . GLN A 1 192 ? -5.882 -18.736 -1.611 1.00 89.75 192 GLN A CA 1
ATOM 1576 C C . GLN A 1 192 ? -6.380 -17.314 -1.358 1.00 89.75 192 GLN A C 1
ATOM 1578 O O . GLN A 1 192 ? -5.825 -16.347 -1.887 1.00 89.75 192 GLN A O 1
ATOM 1583 N N . HIS A 1 193 ? -7.414 -17.216 -0.528 1.00 88.19 193 HIS A N 1
ATOM 1584 C CA . HIS A 1 193 ? -7.912 -15.951 -0.017 1.00 88.19 193 HIS A CA 1
ATOM 1585 C C . HIS A 1 193 ? -6.899 -15.364 0.962 1.00 88.19 193 HIS A C 1
ATOM 1587 O O . HIS A 1 193 ? -6.108 -16.083 1.585 1.00 88.19 193 HIS A O 1
ATOM 1593 N N . HIS A 1 194 ? -6.931 -14.048 1.118 1.00 82.81 194 HIS A N 1
ATOM 1594 C CA . HIS A 1 194 ? -6.161 -13.366 2.133 1.00 82.81 194 HIS A CA 1
ATOM 1595 C C . HIS A 1 194 ? -6.502 -13.965 3.509 1.00 82.81 194 HIS A C 1
ATOM 1597 O O . HIS A 1 194 ? -7.686 -14.095 3.837 1.00 82.81 194 HIS A O 1
ATOM 1603 N N . PRO A 1 195 ? -5.506 -14.263 4.368 1.00 73.50 195 PRO A N 1
ATOM 1604 C CA . PRO A 1 195 ? -5.719 -14.937 5.653 1.00 73.50 195 PRO A CA 1
ATOM 1605 C C . PRO A 1 195 ? -6.660 -14.231 6.635 1.00 73.50 195 PRO A C 1
ATOM 1607 O O . PRO A 1 195 ? -6.885 -14.734 7.731 1.00 73.50 195 PRO A O 1
ATOM 1610 N N . TRP A 1 196 ? -7.138 -13.029 6.322 1.00 67.69 196 TRP A N 1
ATOM 1611 C CA . TRP A 1 196 ? -8.029 -12.241 7.177 1.00 67.69 196 TRP A CA 1
ATOM 1612 C C . TRP A 1 196 ? -9.502 -12.361 6.790 1.00 67.69 196 TRP A C 1
ATOM 1614 O O . TRP A 1 196 ? -10.341 -12.022 7.612 1.00 67.69 196 TRP A O 1
ATOM 1624 N N . PHE A 1 197 ? -9.799 -12.909 5.608 1.00 62.50 197 PHE A N 1
ATOM 1625 C CA . PHE A 1 197 ? -11.159 -13.123 5.098 1.00 62.50 197 PHE A CA 1
ATOM 1626 C C . PHE A 1 197 ? -11.558 -14.611 5.080 1.00 62.50 197 PHE A C 1
ATOM 1628 O O . PHE A 1 197 ? -12.556 -14.984 4.468 1.00 62.50 197 PHE A O 1
ATOM 1635 N N . THR A 1 198 ? -10.770 -15.455 5.757 1.00 54.97 198 THR A N 1
ATOM 1636 C CA . THR A 1 198 ? -11.009 -16.893 5.985 1.00 54.97 198 THR A CA 1
ATOM 1637 C C . THR A 1 198 ? -11.557 -17.170 7.374 1.00 54.97 198 THR A C 1
ATOM 1639 O O . THR A 1 198 ? -10.960 -16.612 8.332 1.00 54.97 198 THR A O 1
#

Organism: NCBI:txid265537

InterPro domains:
  IPR029044 Nucleotide-diphospho-sugar transferases [G3DSA:3.90.550.10] (1-195)